Protein 4ATM (pdb70)

B-factor: mean 33.76, std 14.77, range [13.18, 118.26]

Sequence (221 aa):
RAQEKVLQKLGKADETKDEQFEEYVQNFKRQEAEGTTRRLQREELRGYLAAIKGMQEASMKLTTESLHEVYEPDWYGREDVKMVGEKCCDVLWEDFHQKLVDESLLTLDTYLGQFPDIKNRIAKRSRKLVDYDSSARHHLEALQSSKRKDESRISKAEEEFQKAQKVFEEFNVDLQEELPSSLWSRRRVVGFYVNTFKNVSSLEEAKFHKEIAVLCHKKLYEVMTKLGDQHA

InterPro domains:
  IPR001452 SH3 domain [PR00452] (625-635)
  IPR001452 SH3 domain [PR00452] (639-654)
  IPR001452 SH3 domain [PR00452] (682-694)
  IPR001452 SH3 domain [PS50002] (622-695)
  IPR001452 SH3 domain [SM00326] (625-695)
  IPR003005 Amphiphysin [PTHR46514] (1-694)
  IPR003017 Amphiphysin, isoform 1 [PR01252] (3-11)
  IPR003017 Amphiphysin, isoform 1 [PR01252] (93-104)
  IPR003017 Amphiphysin, isoform 1 [PR01252] (220-234)
  IPR003017 Amphiphysin, isoform 1 [PR01252] (235-246)
  IPR003017 Amphiphysin, isoform 1 [PR01252] (247-258)
  IPR003017 Amphiphysin, isoform 1 [PR01252] (386-396)
  IPR003017 Amphiphysin, isoform 1 [PR01252] (674-685)
  IPR004148 BAR domain [PF03114] (14-232)
  IPR004148 BAR domain [PS51021] (24-240)
  IPR004148 BAR domain [SM00721] (12-233)
  IPR027267 AH/BAR domain superfamily [G3DSA:1.20.1270.60] (5-241)
  IPR027267 AH/BAR domain superfamily [SSF103657] (26-231)
  IPR035470 Amphiphysin I, SH3 domain [cd12140] (623-694)
  IPR036028 SH3-like domain superfamily [SSF50044] (617-694)

Structure (mmCIF, N/CA/C/O backbone):
data_4ATM
#
_entry.id   4ATM
#
_cell.length_a   82.390
_cell.length_b   82.390
_cell.length_c   86.590
_cell.angle_alpha   90.00
_cell.angle_beta   90.00
_cell.angle_gamma   120.00
#
_symmetry.space_group_name_H-M   'P 32 2 1'
#
loop_
_entity.id
_entity.type
_entity.pdbx_description
1 polymer AMPHIPHYSIN
2 non-polymer 1,2-ETHANEDIOL
3 non-polymer GLYCEROL
4 water water
#
loop_
_atom_site.group_PDB
_atom_site.id
_atom_site.type_symbol
_atom_site.label_atom_id
_atom_site.label_alt_id
_atom_site.label_comp_id
_atom_site.label_asym_id
_atom_site.label_entity_id
_atom_site.label_seq_id
_atom_site.pdbx_PDB_ins_code
_atom_site.Cartn_x
_atom_site.Cartn_y
_atom_site.Cartn_z
_atom_site.occupancy
_atom_site.B_iso_or_equiv
_atom_site.auth_seq_id
_atom_site.auth_comp_id
_atom_site.auth_asym_id
_atom_site.auth_atom_id
_atom_site.pdbx_PDB_model_num
ATOM 1 N N . ARG A 1 20 ? 34.862 2.514 46.501 1.00 91.89 19 ARG A N 1
ATOM 2 C CA . ARG A 1 20 ? 35.869 3.084 45.610 1.00 90.33 19 ARG A CA 1
ATOM 3 C C . ARG A 1 20 ? 36.921 3.874 46.380 1.00 102.98 19 ARG A C 1
ATOM 4 O O . ARG A 1 20 ? 37.932 3.320 46.817 1.00 113.07 19 ARG A O 1
ATOM 9 N N . ALA A 1 21 ? 36.663 5.171 46.541 1.00 102.30 20 ALA A N 1
ATOM 10 C CA . ALA A 1 21 ? 37.602 6.114 47.150 1.00 106.43 20 ALA A CA 1
ATOM 11 C C . ALA A 1 21 ? 38.981 6.127 46.476 1.00 100.62 20 ALA A C 1
ATOM 12 O O .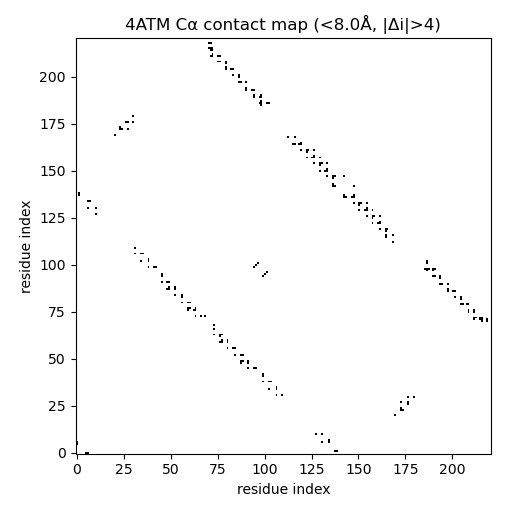 ALA A 1 21 ? 39.091 5.966 45.257 1.00 87.49 20 ALA A O 1
ATOM 14 N N . GLN A 1 22 ? 40.022 6.306 47.288 1.00 109.11 21 GLN A N 1
ATOM 15 C CA . GLN A 1 22 ? 41.384 6.539 46.803 1.00 107.46 21 GLN A CA 1
ATOM 16 C C . GLN A 1 22 ? 42.024 5.373 46.038 1.00 111.28 21 GLN A C 1
ATOM 17 O O . GLN A 1 22 ? 43.182 5.461 45.627 1.00 112.42 21 GLN A O 1
ATOM 19 N N . GLU A 1 23 ? 41.283 4.284 45.854 1.00 110.98 22 GLU A N 1
ATOM 20 C CA . GLU A 1 23 ? 41.762 3.181 45.029 1.00 105.45 22 GLU A CA 1
ATOM 21 C C . GLU A 1 23 ? 41.293 3.373 43.589 1.00 97.11 22 GLU A C 1
ATOM 22 O O . GLU A 1 23 ? 41.619 2.575 42.708 1.00 97.72 22 GLU A O 1
ATOM 24 N N . LYS A 1 24 ? 40.522 4.438 43.368 1.00 84.28 23 LYS A N 1
ATOM 25 C CA . LYS A 1 24 ? 40.004 4.780 42.045 1.00 66.03 23 LYS A CA 1
ATOM 26 C C . LYS A 1 24 ? 39.240 3.616 41.405 1.00 61.78 23 LYS A C 1
ATOM 27 O O . LYS A 1 24 ? 39.291 3.419 40.193 1.00 53.99 23 LYS A O 1
ATOM 29 N N . VAL A 1 25 ? 38.525 2.857 42.234 1.00 32.96 24 VAL A N 1
ATOM 30 C CA . VAL A 1 25 ? 37.803 1.660 41.798 1.00 37.40 24 VAL A CA 1
ATOM 31 C C . VAL A 1 25 ? 36.790 1.940 40.680 1.00 35.99 24 VAL A C 1
ATOM 32 O O . VAL A 1 25 ? 36.769 1.241 39.668 1.00 32.73 24 VAL A O 1
ATOM 36 N N . LEU A 1 26 ? 35.966 2.968 40.857 1.00 30.37 25 LEU A N 1
ATOM 37 C CA . LEU A 1 26 ? 34.904 3.262 39.894 1.00 30.58 25 LEU A CA 1
ATOM 38 C C . LEU A 1 26 ? 35.459 3.796 38.583 1.00 35.33 25 LEU A C 1
ATOM 39 O O . LEU A 1 26 ? 34.902 3.532 37.504 1.00 32.42 25 LEU A O 1
ATOM 44 N N . GLN A 1 27 ? 36.559 4.540 38.665 1.00 31.56 26 GLN A N 1
ATOM 45 C CA . GLN A 1 27 ? 37.203 5.048 37.456 1.00 34.71 26 GLN A CA 1
ATOM 46 C C . GLN A 1 27 ? 37.786 3.902 36.624 1.00 34.24 26 GLN A C 1
ATOM 47 O O . GLN A 1 27 ? 37.656 3.892 35.396 1.00 32.83 26 GLN A O 1
ATOM 53 N N . LYS A 1 28 ? 38.409 2.931 37.291 1.00 33.18 27 LYS A N 1
ATOM 54 C CA . LYS A 1 28 ? 38.957 1.760 36.595 1.00 32.55 27 LYS A CA 1
ATOM 55 C C . LYS A 1 28 ? 37.833 0.887 36.049 1.00 30.47 27 LYS A C 1
ATOM 56 O O . LYS A 1 28 ? 37.989 0.231 35.014 1.00 29.52 27 LYS A O 1
ATOM 60 N N . LEU A 1 29 ? 36.707 0.863 36.762 1.00 29.41 28 LEU A N 1
ATOM 61 C CA . LEU A 1 29 ? 35.533 0.115 36.322 1.00 33.84 28 LEU A CA 1
ATOM 62 C C . LEU A 1 29 ? 35.039 0.691 34.997 1.00 25.94 28 LEU A C 1
ATOM 63 O O . LEU A 1 29 ? 34.781 -0.048 34.038 1.00 27.00 28 LEU A O 1
ATOM 68 N N . GLY A 1 30 ? 34.948 2.017 34.933 1.00 28.56 29 GLY A N 1
ATOM 69 C CA . GLY A 1 30 ? 34.513 2.690 33.721 1.00 29.96 29 GLY A CA 1
ATOM 70 C C . GLY A 1 30 ? 35.406 2.407 32.528 1.00 30.68 29 GLY A C 1
ATOM 71 O O . GLY A 1 30 ? 34.907 2.229 31.410 1.00 24.61 29 GLY A O 1
ATOM 72 N N . LYS A 1 31 ? 36.718 2.366 32.757 1.00 27.76 30 LYS A N 1
ATOM 73 C CA . LYS A 1 31 ? 37.662 2.063 31.680 1.00 30.27 30 LYS A CA 1
ATOM 74 C C . LYS A 1 31 ? 37.435 0.654 31.152 1.00 25.93 30 LYS A C 1
ATOM 75 O O . LYS A 1 31 ? 37.383 0.431 29.937 1.00 22.82 30 LYS A O 1
ATOM 81 N N . ALA A 1 32 ? 37.309 -0.306 32.067 1.00 20.21 31 ALA A N 1
ATOM 82 C CA . ALA A 1 32 ? 37.071 -1.691 31.685 1.00 23.65 31 ALA A CA 1
ATOM 83 C C . ALA A 1 32 ? 35.731 -1.826 30.976 1.00 19.38 31 ALA A C 1
ATOM 84 O O . ALA A 1 32 ? 35.627 -2.533 29.975 1.00 22.89 31 ALA A O 1
ATOM 86 N N . ASP A 1 33 ? 34.706 -1.158 31.493 1.00 18.01 32 ASP A N 1
ATOM 87 C CA . ASP A 1 33 ? 33.381 -1.227 30.879 1.00 20.97 32 ASP A CA 1
ATOM 88 C C . ASP A 1 33 ? 33.424 -0.716 29.440 1.00 26.11 32 ASP A C 1
ATOM 89 O O . ASP A 1 33 ? 32.778 -1.264 28.543 1.00 22.27 32 ASP A O 1
ATOM 94 N N . GLU A 1 34 ? 34.213 0.325 29.220 1.00 22.52 33 GLU A N 1
ATOM 95 C CA . GLU A 1 34 ? 34.319 0.938 27.896 1.00 22.16 33 GLU A CA 1
ATOM 96 C C . GLU A 1 34 ? 35.039 0.002 26.913 1.00 19.91 33 GLU A C 1
ATOM 97 O O . GLU A 1 34 ? 34.611 -0.179 25.768 1.00 21.58 33 GLU A O 1
ATOM 103 N N . THR A 1 35 ? 36.122 -0.626 27.366 1.00 17.68 34 THR A N 1
ATOM 104 C CA . THR A 1 35 ? 36.834 -1.593 26.528 1.00 17.49 34 THR A CA 1
ATOM 105 C C . THR A 1 35 ? 35.918 -2.767 26.190 1.00 21.95 34 THR A C 1
ATOM 106 O O . THR A 1 35 ? 35.886 -3.240 25.052 1.00 17.25 34 THR A O 1
ATOM 110 N N . LYS A 1 36 ? 35.170 -3.255 27.178 1.00 17.80 35 LYS A N 1
ATOM 111 C CA . LYS A 1 36 ? 34.225 -4.349 26.907 1.00 19.42 35 LYS A CA 1
ATOM 112 C C . LYS A 1 36 ? 33.116 -3.923 25.952 1.00 20.87 35 LYS A C 1
ATOM 113 O O . LYS A 1 36 ? 32.681 -4.704 25.106 1.00 19.25 35 LYS A O 1
ATOM 119 N N . ASP A 1 37 ? 32.650 -2.689 26.096 1.00 17.95 36 ASP A N 1
ATOM 120 C CA . ASP A 1 37 ? 31.618 -2.170 25.206 1.00 18.02 36 ASP A CA 1
ATOM 121 C C . ASP A 1 37 ? 32.126 -2.009 23.762 1.00 19.54 36 ASP A C 1
ATOM 122 O O . ASP A 1 37 ? 31.360 -2.232 22.810 1.00 18.67 36 ASP A O 1
ATOM 127 N N . GLU A 1 38 ? 33.394 -1.624 23.588 1.00 21.78 37 GLU A N 1
ATOM 128 C CA . GLU A 1 38 ? 33.977 -1.526 22.231 1.00 22.60 37 GLU A CA 1
ATOM 129 C C . GLU A 1 38 ? 33.981 -2.900 21.571 1.00 24.04 37 GLU A C 1
ATOM 130 O O . GLU A 1 38 ? 33.681 -3.037 20.385 1.00 19.53 37 GLU A O 1
ATOM 136 N N . GLN A 1 39 ? 34.351 -3.924 22.337 1.00 16.77 38 GLN A N 1
ATOM 137 C CA . GLN A 1 39 ? 34.314 -5.283 21.814 1.00 15.72 38 GLN A CA 1
ATOM 138 C C . GLN A 1 39 ? 32.885 -5.659 21.461 1.00 15.21 38 GLN A C 1
ATOM 139 O O . GLN A 1 39 ? 32.635 -6.293 20.438 1.00 17.71 38 GLN A O 1
ATOM 145 N N . PHE A 1 40 ? 31.942 -5.280 22.320 1.00 15.64 39 PHE A N 1
ATOM 146 C CA . PHE A 1 40 ? 30.549 -5.610 22.066 1.00 17.89 39 PHE A CA 1
ATOM 147 C C . PHE A 1 40 ? 30.039 -4.948 20.782 1.00 19.09 39 PHE A C 1
ATOM 148 O O . PHE A 1 40 ? 29.281 -5.553 20.021 1.00 20.28 39 PHE A O 1
ATOM 156 N N . GLU A 1 41 ? 30.430 -3.701 20.540 1.00 17.21 40 GLU A N 1
ATOM 157 C CA . GLU A 1 41 ? 30.001 -3.025 19.307 1.00 17.60 40 GLU A CA 1
ATOM 158 C C . GLU A 1 41 ? 30.565 -3.724 18.059 1.00 24.01 40 GLU A C 1
ATOM 159 O O . GLU A 1 41 ? 29.933 -3.718 16.991 1.00 22.54 40 GLU A O 1
ATOM 165 N N . GLU A 1 42 ? 31.739 -4.335 18.192 1.00 19.98 41 GLU A N 1
ATOM 166 C CA . GLU A 1 42 ? 32.279 -5.173 17.112 1.00 24.29 41 GLU A CA 1
ATOM 167 C C . GLU A 1 42 ? 31.397 -6.402 16.876 1.00 24.10 41 GLU A C 1
ATOM 168 O O . GLU A 1 42 ? 31.181 -6.799 15.723 1.00 20.99 41 GLU A O 1
ATOM 174 N N . TYR A 1 43 ? 30.885 -7.010 17.951 1.00 16.93 42 TYR A N 1
ATOM 175 C CA . TYR A 1 43 ? 29.956 -8.139 17.809 1.00 21.40 42 TYR A CA 1
ATOM 176 C C . TYR A 1 43 ? 28.688 -7.714 17.076 1.00 21.67 42 TYR A C 1
ATOM 177 O O . TYR A 1 43 ? 28.169 -8.448 16.219 1.00 21.12 42 TYR A O 1
ATOM 186 N N . VAL A 1 44 ? 28.168 -6.547 17.442 1.00 19.74 43 VAL A N 1
ATOM 187 C CA . VAL A 1 44 ? 26.927 -6.044 16.847 1.00 19.16 43 VAL A CA 1
ATOM 188 C C . VAL A 1 44 ? 27.095 -5.793 15.348 1.00 23.12 43 VAL A C 1
ATOM 189 O O . VAL A 1 44 ? 26.178 -6.064 14.559 1.00 20.91 43 VAL A O 1
ATOM 193 N N . GLN A 1 45 ? 28.265 -5.304 14.941 1.00 19.82 44 GLN A N 1
ATOM 194 C CA . GLN A 1 45 ? 28.522 -5.117 13.511 1.00 22.24 44 GLN A CA 1
ATOM 195 C C . GLN A 1 45 ? 28.452 -6.448 12.774 1.00 22.79 44 GLN A C 1
ATOM 196 O O . GLN A 1 45 ? 27.850 -6.533 11.705 1.00 22.94 44 GLN A O 1
ATOM 199 N N . ASN A 1 46 ? 29.063 -7.490 13.341 1.00 19.98 45 ASN A N 1
ATOM 200 C CA . ASN A 1 46 ? 28.995 -8.819 12.736 1.00 20.05 45 ASN A CA 1
ATOM 201 C C . ASN A 1 46 ? 27.570 -9.356 12.713 1.00 24.67 45 ASN A C 1
ATOM 202 O O . ASN A 1 46 ? 27.157 -9.982 11.747 1.00 23.53 45 ASN A O 1
ATOM 207 N N . PHE A 1 47 ? 26.831 -9.117 13.790 1.00 19.71 46 PHE A N 1
ATOM 208 C CA . PHE A 1 47 ? 25.441 -9.538 13.884 1.00 22.61 46 PHE A CA 1
ATOM 209 C C . PHE A 1 47 ? 24.604 -8.909 12.758 1.00 21.16 46 PHE A C 1
ATOM 210 O O . PHE A 1 47 ? 23.799 -9.585 12.095 1.00 19.51 46 PHE A O 1
ATOM 218 N N . LYS A 1 48 ? 24.797 -7.618 12.525 1.00 19.45 47 LYS A N 1
ATOM 219 C CA . LYS A 1 48 ? 24.079 -6.947 11.436 1.00 22.19 47 LYS A CA 1
ATOM 220 C C . LYS A 1 48 ? 24.459 -7.525 10.082 1.00 26.61 47 LYS A C 1
ATOM 221 O O . LYS A 1 48 ? 23.596 -7.736 9.214 1.00 22.08 47 LYS A O 1
ATOM 225 N N . ARG A 1 49 ? 25.749 -7.771 9.886 1.00 20.98 48 ARG A N 1
ATOM 226 C CA . ARG A 1 49 ? 26.197 -8.392 8.626 1.00 23.61 48 ARG A CA 1
ATOM 227 C C . ARG A 1 49 ? 25.561 -9.766 8.451 1.00 22.30 48 ARG A C 1
ATOM 228 O O . ARG A 1 49 ? 25.072 -10.108 7.376 1.00 23.19 48 ARG A O 1
ATOM 232 N N . GLN A 1 50 ? 25.551 -10.549 9.523 1.00 19.54 49 GLN A N 1
ATOM 233 C CA . GLN A 1 50 ? 24.978 -11.892 9.490 1.00 21.06 49 GLN A CA 1
ATOM 234 C C . GLN A 1 50 ? 23.479 -11.862 9.148 1.00 27.00 49 GLN A C 1
ATOM 235 O O . GLN A 1 50 ? 23.002 -12.668 8.345 1.00 23.36 49 GLN A O 1
ATOM 241 N N . GLU A 1 51 ? 22.734 -10.925 9.730 1.00 20.20 50 GLU A N 1
ATOM 242 C CA . GLU A 1 51 ? 21.320 -10.786 9.378 1.00 25.51 50 GLU A CA 1
ATOM 243 C C . GLU A 1 51 ? 21.134 -10.409 7.904 1.00 26.36 50 GLU A C 1
ATOM 244 O O . GLU A 1 51 ? 20.271 -10.966 7.228 1.00 25.57 50 GLU A O 1
ATOM 250 N N . ALA A 1 52 ? 21.942 -9.474 7.405 1.00 23.44 51 ALA A N 1
ATOM 251 C CA . ALA A 1 52 ? 21.796 -9.024 6.024 1.00 24.95 51 ALA A CA 1
ATOM 252 C C . ALA A 1 52 ? 22.138 -10.153 5.054 1.00 25.71 51 ALA A C 1
ATOM 253 O O . ALA A 1 52 ? 21.502 -10.284 4.002 1.00 27.12 51 ALA A O 1
ATOM 255 N N . GLU A 1 53 ? 23.142 -10.958 5.404 1.00 23.76 52 GLU A N 1
ATOM 256 C CA . GLU A 1 53 ? 23.547 -12.093 4.571 1.00 29.61 52 GLU A CA 1
ATOM 257 C C . GLU A 1 53 ? 22.429 -13.118 4.510 1.00 29.31 52 GLU A C 1
ATOM 258 O O . GLU A 1 53 ? 22.164 -13.698 3.454 1.00 27.91 52 GLU A O 1
ATOM 264 N N . GLY A 1 54 ? 21.786 -13.351 5.649 1.00 23.23 53 GLY A N 1
ATOM 265 C CA . GLY A 1 54 ? 20.722 -14.332 5.730 1.00 25.77 53 GLY A CA 1
ATOM 266 C C . GLY A 1 54 ? 19.503 -13.911 4.946 1.00 24.67 53 GLY A C 1
ATOM 267 O O . GLY A 1 54 ? 18.868 -14.736 4.280 1.00 23.70 53 GLY A O 1
ATOM 268 N N . THR A 1 55 ? 19.158 -12.631 5.034 1.00 20.55 54 THR A N 1
ATOM 269 C CA A THR A 1 55 ? 17.990 -12.096 4.346 0.57 24.81 54 THR A CA 1
ATOM 270 C CA B THR A 1 55 ? 17.981 -12.133 4.332 0.43 24.21 54 THR A CA 1
ATOM 271 C C . THR A 1 55 ? 18.212 -12.113 2.831 1.00 25.56 54 THR A C 1
ATOM 272 O O . THR A 1 55 ? 17.292 -12.385 2.049 1.00 24.73 54 THR A O 1
ATOM 279 N N A ARG A 1 56 ? 19.442 -11.815 2.433 0.42 23.64 55 ARG A N 1
ATOM 280 N N B ARG A 1 56 ? 19.436 -11.816 2.412 0.58 23.74 55 ARG A N 1
ATOM 281 C CA A ARG A 1 56 ? 19.839 -11.867 1.035 0.42 23.38 55 ARG A CA 1
ATOM 282 C CA B ARG A 1 56 ? 19.769 -11.893 0.991 0.58 24.44 55 ARG A CA 1
ATOM 283 C C A ARG A 1 56 ? 19.687 -13.295 0.516 0.42 26.15 55 ARG A C 1
ATOM 284 C C B ARG A 1 56 ? 19.660 -13.330 0.497 0.58 27.53 55 ARG A C 1
ATOM 285 O O A ARG A 1 56 ? 19.110 -13.518 -0.546 0.42 25.66 55 ARG A O 1
ATOM 286 O O B ARG A 1 56 ? 19.113 -13.598 -0.577 0.58 23.28 55 ARG A O 1
ATOM 301 N N . LEU A 1 57 ? 20.182 -14.261 1.283 1.00 21.73 56 LEU A N 1
ATOM 302 C CA . LEU A 1 57 ? 20.071 -15.670 0.920 1.00 23.50 56 LEU A CA 1
ATOM 303 C C . LEU A 1 57 ? 18.603 -16.096 0.840 1.00 27.28 56 LEU A C 1
ATOM 304 O O . LEU A 1 57 ? 18.207 -16.801 -0.090 1.00 21.74 56 LEU A O 1
ATOM 309 N N . GLN A 1 58 ? 17.787 -15.648 1.790 1.00 24.59 57 GLN A N 1
ATOM 310 C CA . GLN A 1 58 ? 16.350 -15.901 1.729 1.00 29.47 57 GLN A CA 1
ATOM 311 C C . GLN A 1 58 ? 15.718 -15.382 0.440 1.00 26.62 57 GLN A C 1
ATOM 312 O O . GLN A 1 58 ? 14.932 -16.088 -0.198 1.00 26.24 57 GLN A O 1
ATOM 318 N N . ARG A 1 59 ? 16.044 -14.150 0.062 1.00 20.56 58 ARG A N 1
ATOM 319 C CA . ARG A 1 59 ? 15.508 -13.587 -1.172 1.00 22.06 58 ARG A CA 1
ATOM 320 C C . ARG A 1 59 ? 15.895 -14.440 -2.375 1.00 25.69 58 ARG A C 1
ATOM 321 O O . ARG A 1 59 ? 15.067 -14.731 -3.237 1.00 22.00 58 ARG A O 1
ATOM 329 N N . GLU A 1 60 ? 17.151 -14.849 -2.447 1.00 21.31 59 GLU A N 1
ATOM 330 C CA A GLU A 1 60 ? 17.651 -15.598 -3.601 0.67 23.83 59 GLU A CA 1
ATOM 331 C CA B GLU A 1 60 ? 17.568 -15.561 -3.635 0.33 24.61 59 GLU A CA 1
ATOM 332 C C . GLU A 1 60 ? 17.115 -17.025 -3.635 1.00 21.96 59 GLU A C 1
ATOM 333 O O . GLU A 1 60 ? 16.849 -17.578 -4.693 1.00 22.03 59 GLU A O 1
ATOM 344 N N . LEU A 1 61 ? 16.960 -17.628 -2.461 1.00 19.34 60 LEU A N 1
ATOM 345 C CA . LEU A 1 61 ? 16.402 -18.976 -2.396 1.00 21.70 60 LEU A CA 1
ATOM 346 C C . LEU A 1 61 ? 14.927 -18.954 -2.812 1.00 26.08 60 LEU A C 1
ATOM 347 O O . LEU A 1 61 ? 14.454 -19.843 -3.542 1.00 21.59 60 LEU A O 1
ATOM 352 N N . ARG A 1 62 ? 14.203 -17.930 -2.363 1.00 20.62 61 ARG A N 1
ATOM 353 C CA . ARG A 1 62 ? 12.822 -17.739 -2.795 1.00 22.06 61 ARG A CA 1
ATOM 354 C C . ARG A 1 62 ? 12.760 -17.513 -4.303 1.00 26.14 61 ARG A C 1
ATOM 355 O O . ARG A 1 62 ? 11.858 -18.027 -4.982 1.00 21.78 61 ARG A O 1
ATOM 363 N N . GLY A 1 63 ? 13.716 -16.747 -4.829 1.00 21.53 62 GLY A N 1
ATOM 364 C CA . GLY A 1 63 ? 13.757 -16.499 -6.259 1.00 18.47 62 GLY A CA 1
ATOM 365 C C . GLY A 1 63 ? 13.982 -17.794 -7.019 1.00 21.53 62 GLY A C 1
ATOM 366 O O . GLY A 1 63 ? 13.411 -18.016 -8.096 1.00 20.12 62 GLY A O 1
ATOM 367 N N . TYR A 1 64 ? 14.816 -18.652 -6.455 1.00 17.22 63 TYR A N 1
ATOM 368 C CA . TYR A 1 64 ? 15.157 -19.921 -7.090 1.00 19.14 63 TYR A CA 1
ATOM 369 C C . TYR A 1 64 ? 13.948 -20.852 -7.105 1.00 20.35 63 TYR A C 1
ATOM 370 O O . TYR A 1 64 ? 13.649 -21.493 -8.127 1.00 18.23 63 TYR A O 1
ATOM 379 N N . LEU A 1 65 ? 13.261 -20.936 -5.968 1.00 18.62 64 LEU A N 1
ATOM 380 C CA . LEU A 1 65 ? 12.016 -21.703 -5.861 1.00 21.53 64 LEU A CA 1
ATOM 381 C C . LEU A 1 65 ? 10.963 -21.242 -6.856 1.00 21.67 64 LEU A C 1
ATOM 382 O O . LEU A 1 65 ? 10.261 -22.061 -7.446 1.00 21.82 64 LEU A O 1
ATOM 387 N N . ALA A 1 66 ? 10.829 -19.931 -7.040 1.00 21.09 65 ALA A N 1
ATOM 388 C CA . ALA A 1 66 ? 9.825 -19.434 -7.968 1.00 22.05 65 ALA A CA 1
ATOM 389 C C . ALA A 1 66 ? 10.229 -19.800 -9.390 1.00 28.02 65 ALA A C 1
ATOM 390 O O . ALA A 1 66 ? 9.377 -20.082 -10.240 1.00 22.70 65 ALA A O 1
ATOM 392 N N . ALA A 1 67 ? 11.529 -19.803 -9.662 1.00 18.19 66 ALA A N 1
ATOM 393 C CA . ALA A 1 67 ? 11.986 -20.188 -11.001 1.00 17.08 66 ALA A CA 1
ATOM 394 C C . ALA A 1 67 ? 11.768 -21.687 -11.241 1.00 16.80 66 ALA A C 1
ATOM 395 O O . ALA A 1 67 ? 11.471 -22.108 -12.357 1.00 21.48 66 ALA A O 1
ATOM 397 N N . ILE A 1 68 ? 11.927 -22.489 -10.192 1.00 19.27 67 ILE A N 1
ATOM 398 C CA . ILE A 1 68 ? 11.659 -23.922 -10.285 1.00 18.47 67 ILE A CA 1
ATOM 399 C C . ILE A 1 68 ? 10.197 -24.160 -10.619 1.00 21.21 67 ILE A C 1
ATOM 400 O O . ILE A 1 68 ? 9.871 -24.933 -11.524 1.00 20.69 67 ILE A O 1
ATOM 405 N N . LYS A 1 69 ? 9.312 -23.488 -9.897 1.00 19.41 68 LYS A N 1
ATOM 406 C CA . LYS A 1 69 ? 7.886 -23.619 -10.150 1.00 22.78 68 LYS A CA 1
ATOM 407 C C . LYS A 1 69 ? 7.540 -23.169 -11.573 1.00 24.21 68 LYS A C 1
ATOM 408 O O . LYS A 1 69 ? 6.730 -23.807 -12.260 1.00 22.22 68 LYS A O 1
ATOM 414 N N . GLY A 1 70 ? 8.167 -22.086 -12.033 1.00 21.90 69 GLY A N 1
ATOM 415 C CA . GLY A 1 70 ? 7.922 -21.603 -13.387 1.00 24.31 69 GLY A CA 1
ATOM 416 C C . GLY A 1 70 ? 8.322 -22.638 -14.418 1.00 23.99 69 GLY A C 1
ATOM 417 O O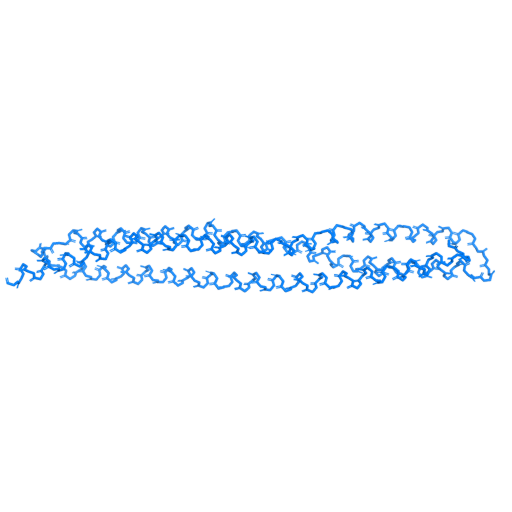 . GLY A 1 70 ? 7.655 -22.826 -15.445 1.00 19.30 69 GLY A O 1
ATOM 418 N N . MET A 1 71 ? 9.435 -23.312 -14.145 1.00 17.36 70 MET A N 1
ATOM 419 C CA . MET A 1 71 ? 9.929 -24.367 -15.018 1.00 24.32 70 MET A CA 1
ATOM 420 C C . MET A 1 71 ? 8.937 -25.521 -15.031 1.00 20.74 70 MET A C 1
ATOM 421 O O . MET A 1 71 ? 8.520 -25.983 -16.093 1.00 21.91 70 MET A O 1
ATOM 426 N N . GLN A 1 72 ? 8.558 -25.979 -13.842 1.00 19.36 71 GLN A N 1
ATOM 427 C CA . GLN A 1 72 ? 7.550 -27.027 -13.721 1.00 18.38 71 GLN A CA 1
ATOM 428 C C . GLN A 1 72 ? 6.327 -26.756 -14.598 1.00 21.10 71 GLN A C 1
ATOM 429 O O . GLN A 1 72 ? 5.898 -27.626 -15.372 1.00 21.03 71 GLN A O 1
ATOM 435 N N . GLU A 1 73 ? 5.750 -25.564 -14.460 1.00 19.53 72 GLU A N 1
ATOM 436 C CA . GLU A 1 73 ? 4.517 -25.234 -15.176 1.00 21.64 72 GLU A CA 1
ATOM 437 C C . GLU A 1 73 ? 4.739 -25.147 -16.672 1.00 25.20 72 GLU A C 1
ATOM 438 O O . GLU A 1 73 ? 3.893 -25.595 -17.454 1.00 23.21 72 GLU A O 1
ATOM 444 N N . ALA A 1 74 ? 5.865 -24.567 -17.078 1.00 21.92 73 ALA A N 1
ATOM 445 C CA . ALA A 1 74 ? 6.126 -24.389 -18.501 1.00 24.87 73 ALA A CA 1
ATOM 446 C C . ALA A 1 74 ? 6.402 -25.748 -19.147 1.00 22.36 73 ALA A C 1
ATOM 447 O O . ALA A 1 74 ? 6.025 -25.994 -20.291 1.00 21.37 73 ALA A O 1
ATOM 449 N N . SER A 1 75 ? 7.068 -26.631 -18.410 1.00 18.44 74 SER A N 1
ATOM 450 C CA . SER A 1 75 ? 7.338 -27.977 -18.913 1.00 18.99 74 SER A CA 1
ATOM 451 C C . SER A 1 75 ? 6.039 -28.758 -19.095 1.00 23.62 74 SER A C 1
ATOM 452 O O . SER A 1 75 ? 5.855 -29.458 -20.096 1.00 22.27 74 SER A O 1
ATOM 455 N N . MET A 1 76 ? 5.140 -28.643 -18.124 1.00 21.21 75 MET A N 1
ATOM 456 C CA . MET A 1 76 ? 3.861 -29.337 -18.197 1.00 20.62 75 MET A CA 1
ATOM 457 C C . MET A 1 76 ? 3.034 -28.926 -19.426 1.00 26.85 75 MET A C 1
ATOM 458 O O . MET A 1 76 ? 2.485 -29.786 -20.127 1.00 24.45 75 MET A O 1
ATOM 463 N N . LYS A 1 77 ? 2.937 -27.623 -19.681 1.00 25.46 76 LYS A N 1
ATOM 464 C CA . LYS A 1 77 ? 2.181 -27.127 -20.835 1.00 26.26 76 LYS A CA 1
ATOM 465 C C . LYS A 1 77 ? 2.734 -27.682 -22.130 1.00 23.06 76 LYS A C 1
ATOM 466 O O . LYS A 1 77 ? 1.990 -27.989 -23.078 1.00 25.38 76 LYS A O 1
ATOM 471 N N . LEU A 1 78 ? 4.053 -27.798 -22.183 1.00 24.66 77 LEU A N 1
ATOM 472 C CA . LEU A 1 78 ? 4.715 -28.280 -23.382 1.00 29.28 77 LEU A CA 1
ATOM 473 C C . LEU A 1 78 ? 4.347 -29.729 -23.664 1.00 30.10 77 LEU A C 1
ATOM 474 O O . LEU A 1 78 ? 4.025 -30.088 -24.792 1.00 27.96 77 LEU A O 1
ATOM 479 N N . THR A 1 79 ? 4.348 -30.564 -22.633 1.00 27.79 78 THR A N 1
ATOM 480 C CA A THR A 1 79 ? 4.002 -31.967 -22.809 0.54 26.40 78 THR A CA 1
ATOM 481 C CA B THR A 1 79 ? 3.993 -31.965 -22.842 0.46 26.12 78 THR A CA 1
ATOM 482 C C . THR A 1 79 ? 2.500 -32.138 -23.058 1.00 29.36 78 THR A C 1
ATOM 483 O O . THR A 1 79 ? 2.079 -33.031 -23.801 1.00 30.87 78 THR A O 1
ATOM 490 N N . GLU A 1 80 ? 1.695 -31.281 -22.430 1.00 25.31 79 GLU A N 1
ATOM 491 C CA . GLU A 1 80 ? 0.251 -31.292 -22.668 1.00 31.06 79 GLU A CA 1
ATOM 492 C C . GLU A 1 80 ? -0.028 -31.028 -24.138 1.00 35.59 79 GLU A C 1
ATOM 493 O O . GLU A 1 80 ? -0.857 -31.704 -24.737 1.00 31.27 79 GLU A O 1
ATOM 499 N N . SER A 1 81 ? 0.665 -30.047 -24.714 1.00 31.89 80 SER A N 1
ATOM 500 C CA . SER A 1 81 ? 0.443 -29.674 -26.114 1.00 33.02 80 SER A CA 1
ATOM 501 C C . SER A 1 81 ? 0.838 -30.802 -27.071 1.00 32.99 80 SER A C 1
ATOM 502 O O . SER A 1 81 ? 0.197 -30.990 -28.107 1.00 26.32 80 SER A O 1
ATOM 505 N N . LEU A 1 82 ? 1.884 -31.551 -26.726 1.00 25.55 81 LEU A N 1
ATOM 506 C CA . LEU A 1 82 ? 2.255 -32.737 -27.502 1.00 23.44 81 LEU A CA 1
ATOM 507 C C . LEU A 1 82 ? 1.162 -33.798 -27.430 1.00 24.79 81 LEU A C 1
ATOM 508 O O . LEU A 1 82 ? 0.753 -34.359 -28.445 1.00 25.42 81 LEU A O 1
ATOM 513 N N . HIS A 1 83 ? 0.682 -34.076 -26.225 1.00 29.61 82 HIS A N 1
ATOM 514 C CA . HIS A 1 83 ? -0.360 -35.081 -26.066 1.00 29.45 82 HIS A CA 1
ATOM 515 C C . HIS A 1 83 ? -1.631 -34.691 -26.826 1.00 35.48 82 HIS A C 1
ATOM 516 O O . HIS A 1 83 ? -2.367 -35.559 -27.308 1.00 33.70 82 HIS A O 1
ATOM 523 N N . GLU A 1 84 ? -1.879 -33.391 -26.952 1.00 29.74 83 GLU A N 1
ATOM 524 C CA . GLU A 1 84 ? -3.083 -32.923 -27.638 1.00 36.63 83 GLU A CA 1
ATOM 525 C C . GLU A 1 84 ? -3.033 -33.046 -29.163 1.00 39.29 83 GLU A C 1
ATOM 526 O O . GLU A 1 84 ? -4.075 -33.201 -29.801 1.00 36.25 83 GLU A O 1
ATOM 532 N N . VAL A 1 85 ? -1.845 -32.954 -29.758 1.00 31.29 84 VAL A N 1
ATOM 533 C CA . VAL A 1 85 ? -1.748 -33.105 -31.215 1.00 29.20 84 VAL A CA 1
ATOM 534 C C . VAL A 1 85 ? -1.754 -34.572 -31.646 1.00 37.82 84 VAL A C 1
ATOM 535 O O . VAL A 1 85 ? -1.922 -34.865 -32.826 1.00 33.17 84 VAL A O 1
ATOM 539 N N . TYR A 1 86 ? -1.596 -35.493 -30.709 1.00 32.80 85 TYR A N 1
ATOM 540 C CA . TYR A 1 86 ? -1.472 -36.895 -31.034 1.00 34.13 85 TYR A CA 1
ATOM 541 C C . TYR A 1 86 ? -2.689 -37.468 -31.721 1.00 39.33 85 TYR A C 1
ATOM 542 O O . TYR A 1 86 ? -3.762 -37.159 -31.367 1.00 48.39 85 TYR A O 1
ATOM 551 N N . GLU A 1 87 ? -2.473 -38.350 -32.671 1.00 34.03 86 GLU A N 1
ATOM 552 C CA . GLU A 1 87 ? -3.551 -39.070 -33.330 1.00 34.61 86 GLU A CA 1
ATOM 553 C C . GLU A 1 87 ? -3.673 -40.423 -32.642 1.00 45.44 86 GLU A C 1
ATOM 554 O O . GLU A 1 87 ? -2.699 -40.909 -32.064 1.00 39.76 86 GLU A O 1
ATOM 560 N N . PRO A 1 88 ? -4.870 -41.029 -32.681 1.00 55.40 87 PRO A N 1
ATOM 561 C CA . PRO A 1 88 ? -5.091 -42.324 -32.024 1.00 59.01 87 PRO A CA 1
ATOM 562 C C . PRO A 1 88 ? -4.150 -43.438 -32.511 1.00 51.86 87 PRO A C 1
ATOM 563 O O . PRO A 1 88 ? -3.746 -44.283 -31.704 1.00 54.39 87 PRO A O 1
ATOM 567 N N . ASP A 1 89 ? -3.810 -43.433 -33.798 1.00 46.04 88 ASP A N 1
ATOM 568 C CA . ASP A 1 89 ? -2.972 -44.477 -34.385 1.00 48.66 88 ASP A CA 1
ATOM 569 C C . ASP A 1 89 ? -1.485 -44.314 -34.069 1.00 47.13 88 ASP A C 1
ATOM 570 O O . ASP A 1 89 ? -0.712 -45.265 -34.210 1.00 48.60 88 ASP A O 1
ATOM 575 N N . TRP A 1 90 ? -1.084 -43.118 -33.644 1.00 35.89 89 TRP A N 1
ATOM 576 C CA . TRP A 1 90 ? 0.329 -42.836 -33.395 1.00 29.75 89 TRP A CA 1
ATOM 577 C C . TRP A 1 90 ? 0.887 -43.619 -32.219 1.00 33.85 89 TRP A C 1
ATOM 578 O O . TRP A 1 90 ? 0.285 -43.652 -31.133 1.00 33.82 89 TRP A O 1
ATOM 589 N N . TYR A 1 91 ? 2.066 -44.205 -32.416 1.00 32.02 90 TYR A N 1
ATOM 590 C CA . TYR A 1 91 ? 2.736 -44.907 -31.333 1.00 27.25 90 TYR A CA 1
ATOM 591 C C . TYR A 1 91 ? 3.004 -43.984 -30.161 1.00 25.28 90 TYR A C 1
ATOM 592 O O . TYR A 1 91 ? 3.454 -42.852 -30.348 1.00 27.86 90 TYR A O 1
ATOM 601 N N . GLY A 1 92 ? 2.747 -44.476 -28.953 1.00 24.72 91 GLY A N 1
ATOM 602 C CA . GLY A 1 92 ? 3.294 -43.856 -27.755 1.00 23.19 91 GLY A CA 1
ATOM 603 C C . GLY A 1 92 ? 2.450 -42.816 -27.041 1.00 26.92 91 GLY A C 1
ATOM 604 O O . GLY A 1 92 ? 2.952 -42.134 -26.154 1.00 27.14 91 GLY A O 1
ATOM 605 N N . ARG A 1 93 ? 1.177 -42.697 -27.404 1.00 28.70 92 ARG A N 1
ATOM 606 C CA . ARG A 1 93 ? 0.313 -41.679 -26.798 1.00 29.75 92 ARG A CA 1
ATOM 607 C C . ARG A 1 93 ? 0.248 -41.801 -25.278 1.00 30.31 92 ARG A C 1
ATOM 608 O O . ARG A 1 93 ? 0.424 -40.815 -24.562 1.00 26.27 92 ARG A O 1
ATOM 616 N N . GLU A 1 94 ? -0.001 -43.011 -24.787 1.00 29.71 93 GLU A N 1
ATOM 617 C CA . GLU A 1 94 ? -0.062 -43.238 -23.345 1.00 33.73 93 GLU A CA 1
ATOM 618 C C . GLU A 1 94 ? 1.292 -43.033 -22.677 1.00 32.71 93 GLU A C 1
ATOM 619 O O . GLU A 1 94 ? 1.366 -42.600 -21.518 1.00 25.78 93 GLU A O 1
ATOM 623 N N . ASP A 1 95 ? 2.369 -43.351 -23.390 1.00 25.22 94 ASP A N 1
ATOM 624 C CA . ASP A 1 95 ? 3.701 -43.139 -22.829 1.00 27.93 94 ASP A CA 1
ATOM 625 C C . ASP A 1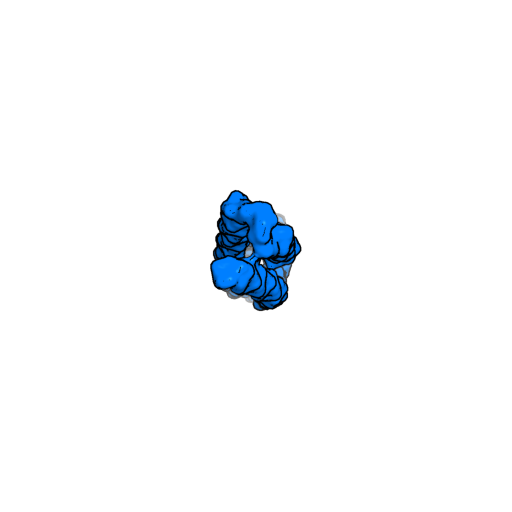 95 ? 4.000 -41.656 -22.692 1.00 26.78 94 ASP A C 1
ATOM 626 O O . ASP A 1 95 ? 4.648 -41.238 -21.734 1.00 22.40 94 ASP A O 1
ATOM 631 N N . VAL A 1 96 ? 3.533 -40.852 -23.643 1.00 23.74 95 VAL A N 1
ATOM 632 C CA . VAL A 1 96 ? 3.744 -39.411 -23.536 1.00 25.54 95 VAL A CA 1
ATOM 633 C C . VAL A 1 96 ? 2.992 -38.855 -22.332 1.00 22.03 95 VAL A C 1
ATOM 634 O O . VAL A 1 96 ? 3.531 -38.059 -21.574 1.00 21.95 95 VAL A O 1
ATOM 638 N N . LYS A 1 97 ? 1.749 -39.284 -22.161 1.00 21.14 96 LYS A N 1
ATOM 639 C CA . LYS A 1 97 ? 0.948 -38.861 -21.014 1.00 25.52 96 LYS A CA 1
ATOM 640 C C . LYS A 1 97 ? 1.667 -39.197 -19.697 1.00 23.25 96 LYS A C 1
ATOM 641 O O . LYS A 1 97 ? 1.817 -38.339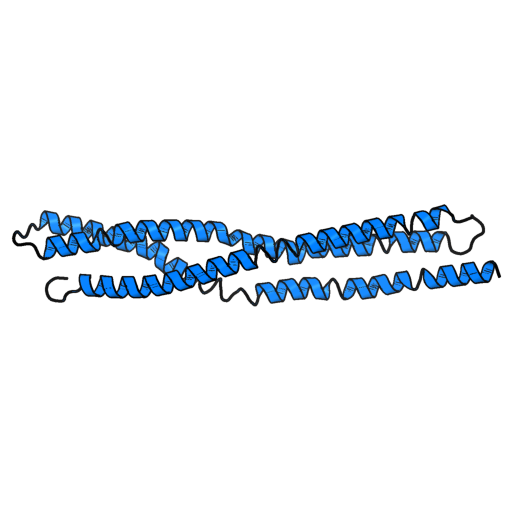 -18.815 1.00 22.38 96 LYS A O 1
ATOM 647 N N . MET A 1 98 ? 2.147 -40.436 -19.591 1.00 22.99 97 MET A N 1
ATOM 648 C CA . MET A 1 98 ? 2.856 -40.909 -18.397 1.00 23.14 97 MET A CA 1
ATOM 649 C C . MET A 1 98 ? 4.167 -40.150 -18.134 1.00 21.15 97 MET A C 1
ATOM 650 O O . MET A 1 98 ? 4.502 -39.855 -16.976 1.00 21.83 97 MET A O 1
ATOM 655 N N . VAL A 1 99 ? 4.907 -39.825 -19.198 1.00 18.89 98 VAL A N 1
ATOM 656 C CA . VAL A 1 99 ? 6.108 -39.008 -19.048 1.00 20.60 98 VAL A CA 1
ATOM 657 C C . VAL A 1 99 ? 5.746 -37.662 -18.434 1.00 20.81 98 VAL A C 1
ATOM 658 O O . VAL A 1 99 ? 6.398 -37.210 -17.483 1.00 19.39 98 VAL A O 1
ATOM 662 N N . GLY A 1 100 ? 4.695 -37.040 -18.959 1.00 20.01 99 GLY A N 1
ATOM 663 C CA . GLY A 1 100 ? 4.221 -35.771 -18.432 1.00 24.70 99 GLY A CA 1
ATOM 664 C C . GLY A 1 100 ? 3.822 -35.838 -16.964 1.00 27.47 99 GLY A C 1
ATOM 665 O O . GLY A 1 100 ? 4.142 -34.936 -16.185 1.00 21.70 99 GLY A O 1
ATOM 666 N N . GLU A 1 101 ? 3.126 -36.906 -16.586 1.00 18.56 100 GLU A N 1
ATOM 667 C CA . GLU A 1 101 ? 2.638 -37.056 -15.226 1.00 20.91 100 GLU A CA 1
ATOM 668 C C . GLU A 1 101 ? 3.806 -37.256 -14.274 1.00 20.27 100 GLU A C 1
ATOM 669 O O . GLU A 1 101 ? 3.868 -36.627 -13.224 1.00 21.69 100 GLU A O 1
ATOM 675 N N . LYS A 1 102 ? 4.734 -38.132 -14.648 1.00 22.39 101 LYS A N 1
ATOM 676 C CA . LYS A 1 102 ? 5.864 -38.453 -13.785 1.00 17.60 101 LYS A CA 1
ATOM 677 C C . LYS A 1 102 ? 6.802 -37.266 -13.637 1.00 17.35 101 LYS A C 1
ATOM 678 O O . LYS A 1 102 ? 7.376 -37.048 -12.568 1.00 18.72 101 LYS A O 1
ATOM 684 N N . CYS A 1 103 ? 6.966 -36.501 -14.712 1.00 17.65 102 CYS A N 1
ATOM 685 C CA A CYS A 1 103 ? 7.815 -35.314 -14.645 0.71 19.83 102 CYS A CA 1
ATOM 686 C CA B CYS A 1 103 ? 7.789 -35.302 -14.684 0.29 19.86 102 CYS A CA 1
ATOM 687 C C . CYS A 1 103 ? 7.211 -34.274 -13.714 1.00 18.67 102 CYS A C 1
ATOM 688 O O . CYS A 1 103 ? 7.926 -33.657 -12.924 1.00 20.79 102 CYS A O 1
ATOM 693 N N . ASP A 1 104 ? 5.903 -34.076 -13.797 1.00 17.42 103 ASP A N 1
ATOM 694 C CA . ASP A 1 104 ? 5.260 -33.104 -12.926 1.00 21.23 103 ASP A CA 1
ATOM 695 C C . ASP A 1 104 ? 5.384 -33.494 -11.459 1.00 24.40 103 ASP A C 1
ATOM 696 O O . ASP A 1 104 ? 5.580 -32.625 -10.605 1.00 18.69 103 ASP A O 1
ATOM 701 N N . VAL A 1 105 ? 5.273 -34.790 -11.165 1.00 22.05 104 VAL A N 1
ATOM 702 C CA . VAL A 1 105 ? 5.471 -35.262 -9.795 1.00 22.69 104 VAL A CA 1
ATOM 703 C C . VAL A 1 105 ? 6.902 -34.983 -9.333 1.00 18.40 104 VAL A C 1
ATOM 704 O O . VAL A 1 105 ? 7.126 -34.518 -8.208 1.00 17.07 104 VAL A O 1
ATOM 708 N N . LEU A 1 106 ? 7.880 -35.241 -10.201 1.00 15.62 105 LEU A N 1
ATOM 709 C CA . LEU A 1 106 ? 9.267 -34.956 -9.847 1.00 18.50 105 LEU A CA 1
ATOM 710 C C . LEU A 1 106 ? 9.472 -33.481 -9.527 1.00 19.38 105 LEU A C 1
ATOM 711 O O . LEU A 1 106 ? 10.122 -33.143 -8.530 1.00 18.26 105 LEU A O 1
ATOM 716 N N . TRP A 1 107 ? 8.932 -32.603 -10.362 1.00 18.02 106 TRP A N 1
ATOM 717 C CA . TRP A 1 107 ? 9.060 -31.167 -10.111 1.00 17.76 106 TRP A CA 1
ATOM 718 C C . TRP A 1 107 ? 8.367 -30.783 -8.817 1.00 19.74 106 TRP A C 1
ATOM 719 O O . TRP A 1 107 ? 8.922 -30.039 -8.006 1.00 20.34 106 TRP A O 1
ATOM 730 N N . GLU A 1 108 ? 7.136 -31.256 -8.652 1.00 16.30 107 GLU A N 1
ATOM 731 C CA . GLU A 1 108 ? 6.323 -30.912 -7.485 1.00 20.98 107 GLU A CA 1
ATOM 732 C C . GLU A 1 108 ? 7.051 -31.277 -6.194 1.00 21.99 107 GLU A C 1
ATOM 733 O O . GLU A 1 108 ? 7.173 -30.452 -5.281 1.00 21.30 107 GLU A O 1
ATOM 739 N N . ASP A 1 109 ? 7.543 -32.512 -6.129 1.00 16.79 108 ASP A N 1
ATOM 740 C CA . ASP A 1 109 ? 8.247 -33.002 -4.938 1.00 18.26 108 ASP A CA 1
ATOM 741 C C . ASP A 1 109 ? 9.568 -32.265 -4.691 1.00 21.72 108 ASP A C 1
ATOM 742 O O . ASP A 1 109 ? 9.908 -31.954 -3.555 1.00 20.73 108 ASP A O 1
ATOM 747 N N . PHE A 1 110 ? 10.314 -31.995 -5.759 1.00 21.09 109 PHE A N 1
ATOM 748 C CA . PHE A 1 110 ? 11.585 -31.277 -5.669 1.00 19.93 109 PHE A CA 1
ATOM 749 C C . PHE A 1 110 ? 11.354 -29.892 -5.060 1.00 21.62 109 PHE A C 1
ATOM 750 O O . PHE A 1 110 ? 12.017 -29.505 -4.104 1.00 20.73 109 PHE A O 1
ATOM 758 N N . HIS A 1 111 ? 10.388 -29.158 -5.597 1.00 18.34 110 HIS A N 1
ATOM 759 C CA . HIS A 1 111 ? 10.038 -27.850 -5.064 1.00 19.98 110 HIS A CA 1
ATOM 760 C C . HIS A 1 111 ? 9.590 -27.932 -3.602 1.00 21.84 110 HIS A C 1
ATOM 761 O O . HIS A 1 111 ? 10.013 -27.134 -2.759 1.00 20.88 110 HIS A O 1
ATOM 768 N N . GLN A 1 112 ? 8.728 -28.891 -3.292 1.00 18.27 111 GLN A N 1
ATOM 769 C CA . GLN A 1 112 ? 8.211 -28.999 -1.929 1.00 21.42 111 GLN A CA 1
ATOM 770 C C . GLN A 1 112 ? 9.293 -29.380 -0.914 1.00 22.43 111 GLN A C 1
ATOM 771 O O . GLN A 1 112 ? 9.317 -28.850 0.202 1.00 23.76 111 GLN A O 1
ATOM 777 N N . LYS A 1 113 ? 10.189 -30.289 -1.290 1.00 17.78 112 LYS A N 1
ATOM 778 C CA . LYS A 1 113 ? 11.257 -30.670 -0.367 1.00 20.29 112 LYS A CA 1
ATOM 779 C C . LYS A 1 113 ? 12.215 -29.504 -0.085 1.00 25.51 112 LYS A C 1
ATOM 780 O O . LYS A 1 113 ? 12.715 -29.357 1.033 1.00 20.17 112 LYS A O 1
ATOM 784 N N . LEU A 1 114 ? 12.460 -28.670 -1.090 1.00 20.46 113 LEU A N 1
ATOM 785 C CA . LEU A 1 114 ? 13.239 -27.444 -0.888 1.00 22.61 113 LEU A CA 1
ATOM 786 C C . LEU A 1 114 ? 12.527 -26.470 0.050 1.00 22.50 113 LEU A C 1
ATOM 787 O O . LEU A 1 114 ? 13.165 -25.860 0.920 1.00 24.57 113 LEU A O 1
ATOM 792 N N . VAL A 1 115 ? 11.213 -26.325 -0.114 1.00 20.58 114 VAL A N 1
ATOM 793 C CA . VAL A 1 115 ? 10.420 -25.498 0.805 1.00 24.44 114 VAL A CA 1
ATOM 794 C C . VAL A 1 115 ? 10.511 -26.020 2.244 1.00 33.93 114 VAL A C 1
ATOM 795 O O . VAL A 1 115 ? 10.718 -25.244 3.184 1.00 29.79 114 VAL A O 1
ATOM 799 N N . ASP A 1 116 ? 10.379 -27.334 2.410 1.00 27.07 115 ASP A N 1
ATOM 800 C CA . ASP A 1 116 ? 10.294 -27.924 3.740 1.00 30.35 115 ASP A CA 1
ATOM 801 C C . ASP A 1 116 ? 11.653 -28.103 4.389 1.00 30.23 115 ASP A C 1
ATOM 802 O O . ASP A 1 116 ? 11.746 -28.318 5.594 1.00 36.46 115 ASP A O 1
ATOM 807 N N . GLU A 1 117 ? 12.715 -28.027 3.602 1.00 25.10 116 GLU A N 1
ATOM 808 C CA . GLU A 1 117 ? 14.037 -28.106 4.208 1.00 32.49 116 GLU A CA 1
ATOM 809 C C . GLU A 1 117 ? 14.773 -26.778 4.205 1.00 28.32 116 GLU A C 1
ATOM 810 O O . GLU A 1 117 ? 14.663 -26.023 5.167 1.00 31.35 116 GLU A O 1
ATOM 812 N N . SER A 1 118 ? 15.509 -26.489 3.136 1.00 29.79 117 SER A N 1
ATOM 813 C CA . SER A 1 118 ? 16.355 -25.300 3.104 1.00 29.80 117 SER A CA 1
ATOM 814 C C . SER A 1 118 ? 15.595 -24.006 3.422 1.00 31.32 117 SER A C 1
ATOM 815 O O . SER A 1 118 ? 16.061 -23.209 4.235 1.00 31.14 117 SER A O 1
ATOM 818 N N . LEU A 1 119 ? 14.419 -23.808 2.824 1.00 24.12 118 LEU A N 1
ATOM 819 C CA . LEU A 1 119 ? 13.668 -22.570 3.055 1.00 21.97 118 LEU A CA 1
ATOM 820 C C . LEU A 1 119 ? 13.147 -22.476 4.496 1.00 31.18 118 LEU A C 1
ATOM 821 O O . LEU A 1 119 ? 13.286 -21.434 5.150 1.00 26.45 118 LEU A O 1
ATOM 826 N N . LEU A 1 120 ? 12.549 -23.559 4.988 1.00 27.61 119 LEU A N 1
ATOM 827 C CA . LEU A 1 120 ? 12.005 -23.563 6.348 1.00 32.63 119 LEU A CA 1
ATOM 828 C C . LEU A 1 120 ? 13.094 -23.337 7.385 1.00 38.44 119 LEU A C 1
ATOM 829 O O . LEU A 1 120 ? 12.931 -22.539 8.311 1.00 35.84 119 LEU A O 1
ATOM 834 N N . THR A 1 121 ? 14.201 -24.048 7.220 1.00 32.48 120 THR A N 1
ATOM 835 C CA . THR A 1 121 ? 15.342 -23.921 8.106 1.00 37.16 120 THR A CA 1
ATOM 836 C C . THR A 1 121 ? 15.924 -22.502 8.102 1.00 42.76 120 THR A C 1
ATOM 837 O O . THR A 1 121 ? 16.301 -21.975 9.158 1.00 34.29 120 THR A O 1
ATOM 841 N N . LEU A 1 122 ? 16.001 -21.890 6.920 1.00 28.50 121 LEU A N 1
ATOM 842 C CA . LEU A 1 122 ? 16.463 -20.508 6.805 1.00 29.68 121 LEU A CA 1
ATOM 843 C C . LEU A 1 122 ? 15.491 -19.536 7.474 1.00 28.19 121 LEU A C 1
ATOM 844 O O . LEU A 1 122 ? 15.913 -18.587 8.147 1.00 28.20 121 LEU A O 1
ATOM 849 N N . ASP A 1 123 ? 14.194 -19.780 7.314 1.00 27.79 122 ASP A N 1
ATOM 850 C CA . ASP A 1 123 ? 13.187 -18.917 7.923 1.00 34.60 122 ASP A CA 1
ATOM 851 C C . ASP A 1 123 ? 13.235 -18.970 9.446 1.00 41.06 122 ASP A C 1
ATOM 852 O O . ASP A 1 123 ? 13.027 -17.959 10.116 1.00 36.49 122 ASP A O 1
ATOM 857 N N . THR A 1 124 ? 13.505 -20.151 9.992 1.00 37.56 123 THR A N 1
ATOM 858 C CA . THR A 1 124 ? 13.576 -20.310 11.442 1.00 47.36 123 THR A CA 1
ATOM 859 C C . THR A 1 124 ? 14.874 -19.712 11.995 1.00 41.81 123 THR A C 1
ATOM 860 O O . THR A 1 124 ? 14.871 -19.074 13.042 1.00 37.88 123 THR A O 1
ATOM 864 N N . TYR A 1 125 ? 15.975 -19.919 11.278 1.00 31.66 124 TYR A N 1
ATOM 865 C CA . TYR A 1 125 ? 17.252 -19.267 11.559 1.00 39.06 124 TYR A CA 1
ATOM 866 C C . TYR A 1 125 ? 17.127 -17.749 11.607 1.00 38.99 124 TYR A C 1
ATOM 867 O O . TYR A 1 125 ? 17.606 -17.124 12.545 1.00 33.37 124 TYR A O 1
ATOM 876 N N . LEU A 1 126 ? 16.493 -17.164 10.591 1.00 27.67 125 LEU A N 1
ATOM 877 C CA . LEU A 1 126 ? 16.261 -15.724 10.560 1.00 29.77 125 LEU A CA 1
ATOM 878 C C . LEU A 1 126 ? 15.295 -15.293 11.673 1.00 36.42 125 LEU A C 1
ATOM 879 O O . LEU A 1 126 ? 15.363 -14.156 12.165 1.00 30.42 125 LEU A O 1
ATOM 884 N N . GLY A 1 127 ? 14.417 -16.207 12.084 1.00 31.05 126 GLY A N 1
ATOM 885 C CA . GLY A 1 127 ? 13.428 -15.913 13.114 1.00 33.14 126 GLY A CA 1
ATOM 886 C C . GLY A 1 127 ? 13.987 -15.589 14.486 1.00 37.72 126 GLY A C 1
ATOM 887 O O . GLY A 1 127 ? 13.288 -15.010 15.327 1.00 38.62 126 GLY A O 1
ATOM 888 N N . GLN A 1 128 ? 15.235 -15.969 14.731 1.00 31.60 127 GLN A N 1
ATOM 889 C CA . GLN A 1 128 ? 15.856 -15.698 16.028 1.00 40.98 127 GLN A CA 1
ATOM 890 C C . GLN A 1 128 ? 16.418 -14.266 16.156 1.00 42.51 127 GLN A C 1
ATOM 891 O O . GLN A 1 128 ? 16.686 -13.781 17.265 1.00 36.68 127 GLN A O 1
ATOM 897 N N . PHE A 1 129 ? 16.571 -13.580 15.028 1.00 33.29 128 PHE A N 1
ATOM 898 C CA . PHE A 1 129 ? 17.161 -12.233 15.029 1.00 28.10 128 PHE A CA 1
ATOM 899 C C . PHE A 1 129 ? 16.351 -11.096 15.687 1.00 31.05 128 PHE A C 1
ATOM 900 O O . PHE A 1 129 ? 16.936 -10.261 16.384 1.00 31.75 128 PHE A O 1
ATOM 908 N N . PRO A 1 130 ? 15.026 -11.025 15.443 1.00 33.96 129 PRO A N 1
ATOM 909 C CA . PRO A 1 130 ? 14.333 -9.871 16.033 1.00 36.72 129 PRO A CA 1
ATOM 910 C C . PRO A 1 130 ? 14.368 -9.815 17.569 1.00 38.75 129 PRO A C 1
ATOM 911 O O . PRO A 1 130 ? 14.498 -8.719 18.118 1.00 37.73 129 PRO A O 1
ATOM 915 N N . ASP A 1 131 ? 14.274 -10.949 18.257 1.00 38.90 130 ASP A N 1
ATOM 916 C CA . ASP A 1 131 ? 14.353 -10.915 19.717 1.00 38.13 130 ASP A CA 1
ATOM 917 C C . ASP A 1 131 ? 15.726 -10.417 20.180 1.00 40.24 130 ASP A C 1
ATOM 918 O O . ASP A 1 131 ? 15.824 -9.625 21.123 1.00 38.26 130 ASP A O 1
ATOM 923 N N . ILE A 1 132 ? 16.781 -10.884 19.512 1.00 34.57 131 ILE A N 1
ATOM 924 C CA . ILE A 1 132 ? 18.135 -10.439 19.821 1.00 33.53 131 ILE A CA 1
ATOM 925 C C . ILE A 1 132 ? 18.270 -8.932 19.591 1.00 30.15 131 ILE A C 1
ATOM 926 O O . ILE A 1 132 ? 18.821 -8.230 20.436 1.00 26.08 131 ILE A O 1
ATOM 931 N N . LYS A 1 133 ? 17.744 -8.433 18.470 1.00 28.35 132 LYS A N 1
ATOM 932 C CA . LYS A 1 133 ? 17.791 -6.997 18.175 1.00 29.06 132 LYS A CA 1
ATOM 933 C C . LYS A 1 133 ? 17.101 -6.174 19.265 1.00 36.85 132 LYS A C 1
ATOM 934 O O . LYS A 1 133 ? 17.584 -5.104 19.652 1.00 35.82 132 LYS A O 1
ATOM 940 N N . ASN A 1 134 ? 15.982 -6.682 19.771 1.00 35.04 133 ASN A N 1
ATOM 941 C CA . ASN A 1 134 ? 15.275 -6.010 20.856 1.00 41.30 133 ASN A CA 1
ATOM 942 C C . ASN A 1 134 ? 16.073 -5.982 22.154 1.00 37.08 133 ASN A C 1
ATOM 943 O O . ASN A 1 134 ? 16.063 -4.985 22.871 1.00 36.64 133 ASN A O 1
ATOM 948 N N . ARG A 1 135 ? 16.773 -7.069 22.454 1.00 37.18 134 ARG A N 1
ATOM 949 C CA . ARG A 1 135 ? 17.573 -7.116 23.677 1.00 38.88 134 ARG A CA 1
ATOM 950 C C . ARG A 1 135 ? 18.851 -6.275 23.558 1.00 37.58 134 ARG A C 1
ATOM 951 O O . ARG A 1 135 ? 19.333 -5.724 24.544 1.00 33.20 134 ARG A O 1
ATOM 959 N N . ILE A 1 136 ? 19.387 -6.164 22.347 1.00 31.17 135 ILE A N 1
ATOM 960 C CA . ILE A 1 136 ? 20.488 -5.237 22.078 1.00 28.24 135 ILE A CA 1
ATOM 961 C C . ILE A 1 136 ? 20.038 -3.804 22.341 1.00 34.40 135 ILE A C 1
ATOM 962 O O . ILE A 1 136 ? 20.755 -3.023 22.968 1.00 29.96 135 ILE A O 1
ATOM 967 N N . ALA A 1 137 ? 18.836 -3.467 21.881 1.00 36.08 136 ALA A N 1
ATOM 968 C CA . ALA A 1 137 ? 18.269 -2.142 22.122 1.00 37.35 136 ALA A CA 1
ATOM 969 C C . ALA A 1 137 ? 18.125 -1.854 23.616 1.00 34.50 136 ALA A C 1
ATOM 970 O O . ALA A 1 137 ? 18.465 -0.760 24.089 1.00 31.27 136 ALA A O 1
ATOM 972 N N . LYS A 1 138 ? 17.619 -2.837 24.356 1.00 33.92 137 LYS A N 1
ATOM 973 C CA . LYS A 1 138 ? 17.457 -2.687 25.793 1.00 34.63 137 LYS A CA 1
ATOM 974 C C . LYS A 1 138 ? 18.799 -2.540 26.486 1.00 37.38 137 LYS A C 1
ATOM 975 O O . LYS A 1 138 ? 18.936 -1.741 27.407 1.00 32.14 137 LYS A O 1
ATOM 978 N N . ARG A 1 139 ? 19.793 -3.297 26.036 1.00 31.87 138 ARG A N 1
ATOM 979 C CA . ARG A 1 139 ? 21.118 -3.248 26.648 1.00 26.67 138 ARG A CA 1
ATOM 980 C C . ARG A 1 139 ? 21.707 -1.856 26.556 1.00 28.66 138 ARG A C 1
ATOM 981 O O . ARG A 1 139 ? 22.266 -1.353 27.531 1.00 28.68 138 ARG A O 1
ATOM 989 N N . SER A 1 140 ? 21.591 -1.240 25.381 1.00 27.18 139 SER A N 1
ATOM 990 C CA . SER A 1 140 ? 22.106 0.111 25.169 1.00 30.13 139 SER A CA 1
ATOM 991 C C . SER A 1 140 ? 21.501 1.110 26.146 1.00 31.55 139 SER A C 1
ATOM 992 O O . SER A 1 140 ? 22.219 1.900 26.760 1.00 33.83 139 SER A O 1
ATOM 995 N N . ARG A 1 141 ? 20.181 1.074 26.280 1.00 32.95 140 ARG A N 1
ATOM 996 C CA . ARG A 1 141 ? 19.486 1.980 27.187 1.00 42.02 140 ARG A CA 1
ATOM 997 C C . ARG A 1 141 ? 19.949 1.739 28.621 1.00 46.60 140 ARG A C 1
ATOM 998 O O . ARG A 1 141 ? 20.234 2.687 29.358 1.00 49.03 140 ARG A O 1
ATOM 1006 N N . LYS A 1 142 ? 20.044 0.468 29.007 1.00 37.57 141 LYS A N 1
ATOM 1007 C CA . LYS A 1 142 ? 20.468 0.115 30.360 1.00 32.83 141 LYS A CA 1
ATOM 1008 C C . LYS A 1 142 ? 21.923 0.489 30.625 1.00 28.01 141 LYS A C 1
ATOM 1009 O O . LYS A 1 142 ? 22.303 0.760 31.763 1.00 28.05 141 LYS A O 1
ATOM 1015 N N . LEU A 1 143 ? 22.743 0.504 29.579 1.00 28.55 142 LEU A N 1
ATOM 1016 C CA . LEU A 1 143 ? 24.125 0.959 29.714 1.00 25.42 142 LEU A CA 1
ATOM 1017 C C . LEU A 1 143 ? 24.195 2.462 29.979 1.00 26.85 142 LEU A C 1
ATOM 1018 O O . LEU A 1 143 ? 25.018 2.912 30.784 1.00 28.01 142 LEU A O 1
ATOM 1023 N N . VAL A 1 144 ? 23.339 3.240 29.313 1.00 29.53 143 VAL A N 1
ATOM 1024 C CA . VAL A 1 144 ? 23.298 4.683 29.573 1.00 30.95 143 VAL A CA 1
ATOM 1025 C C . VAL A 1 144 ? 22.925 4.950 31.041 1.00 33.37 143 VAL A C 1
ATOM 1026 O O . VAL A 1 144 ? 23.559 5.784 31.699 1.00 30.21 143 VAL A O 1
ATOM 1030 N N . ASP A 1 145 ? 21.924 4.233 31.560 1.00 28.35 144 ASP A N 1
ATOM 1031 C CA . ASP A 1 145 ? 21.530 4.387 32.965 1.00 33.46 144 ASP A CA 1
ATOM 1032 C C . ASP A 1 145 ? 22.666 3.994 33.915 1.00 27.60 144 ASP A C 1
ATOM 1033 O O . ASP A 1 145 ? 22.925 4.670 34.910 1.00 29.31 144 ASP A O 1
ATOM 1038 N N . TYR A 1 146 ? 23.328 2.886 33.604 1.00 24.25 145 TYR A N 1
ATOM 1039 C CA . TYR A 1 146 ? 24.443 2.385 34.409 1.00 23.06 145 TYR A CA 1
ATOM 1040 C C . TYR A 1 146 ? 25.607 3.381 34.389 1.00 27.28 145 TYR A C 1
ATOM 1041 O O . TYR A 1 146 ? 26.162 3.727 35.437 1.00 22.87 145 TYR A O 1
ATOM 1050 N N . ASP A 1 147 ? 25.958 3.854 33.195 1.00 22.00 146 ASP A N 1
ATOM 1051 C CA . ASP A 1 147 ? 26.960 4.911 33.042 1.00 27.71 146 ASP A CA 1
ATOM 1052 C C . ASP A 1 147 ? 26.636 6.130 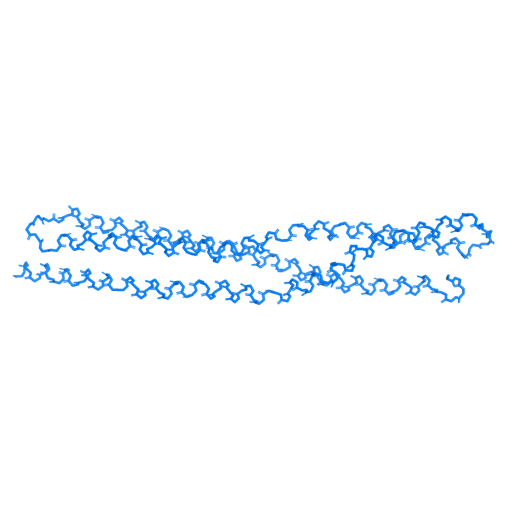33.898 1.00 27.80 146 ASP A C 1
ATOM 1053 O O . ASP A 1 147 ? 27.497 6.649 34.620 1.00 26.36 146 ASP A O 1
ATOM 1058 N N . SER A 1 148 ? 25.389 6.580 33.832 1.00 26.31 147 SER A N 1
ATOM 1059 C CA A SER A 1 148 ? 24.967 7.743 34.597 0.53 25.52 147 SER A CA 1
ATOM 1060 C CA B SER A 1 148 ? 24.973 7.746 34.593 0.47 25.77 147 SER A CA 1
ATOM 1061 C C . SER A 1 148 ? 25.094 7.501 36.096 1.00 31.30 147 SER A C 1
ATOM 1062 O O . SER A 1 148 ? 25.541 8.377 36.836 1.00 27.11 147 SER A O 1
ATOM 1067 N N . ALA A 1 149 ? 24.702 6.310 36.546 1.00 26.75 148 ALA A N 1
ATOM 1068 C CA . ALA A 1 149 ? 24.750 6.021 37.989 1.00 28.77 148 ALA A CA 1
ATOM 1069 C C . ALA A 1 149 ? 26.185 5.902 38.497 1.00 24.38 148 ALA A C 1
ATOM 1070 O O . ALA A 1 149 ? 26.494 6.304 39.618 1.00 26.02 148 ALA A O 1
ATOM 1072 N N . ARG A 1 150 ? 27.070 5.362 37.672 1.00 22.91 149 ARG A N 1
ATOM 1073 C CA . ARG A 1 150 ? 28.474 5.262 38.062 1.00 18.86 149 ARG A CA 1
ATOM 1074 C C . ARG A 1 150 ? 29.092 6.651 38.196 1.00 25.60 149 ARG A C 1
ATOM 1075 O O . ARG A 1 150 ? 29.781 6.930 39.174 1.00 22.37 149 ARG A O 1
ATOM 1083 N N . HIS A 1 151 ? 28.854 7.528 37.223 1.00 25.82 150 HIS A N 1
ATOM 1084 C CA . HIS A 1 151 ? 29.414 8.878 37.308 1.00 24.86 150 HIS A CA 1
ATOM 1085 C C . HIS A 1 151 ? 28.846 9.636 38.495 1.00 26.49 150 HIS A C 1
ATOM 1086 O O . HIS A 1 151 ? 29.557 10.389 39.161 1.00 26.40 150 HIS A O 1
ATOM 1093 N N . HIS A 1 152 ? 27.560 9.449 38.752 1.00 22.31 151 HIS A N 1
ATOM 1094 C CA . HIS A 1 152 ? 26.935 10.166 39.844 1.00 19.72 151 HIS A CA 1
ATOM 1095 C C . HIS A 1 152 ? 27.559 9.748 41.179 1.00 23.12 151 HIS A C 1
ATOM 1096 O O . HIS A 1 152 ? 27.836 10.592 42.035 1.00 24.98 151 HIS A O 1
ATOM 1103 N N . LEU A 1 153 ? 27.769 8.447 41.350 1.00 22.33 152 LEU A N 1
ATOM 1104 C CA . LEU A 1 153 ? 28.367 7.927 42.581 1.00 24.99 152 LEU A CA 1
ATOM 1105 C C . LEU A 1 153 ? 29.783 8.469 42.749 1.00 26.97 152 LEU A C 1
ATOM 1106 O O . LEU A 1 153 ? 30.161 8.890 43.851 1.00 25.32 152 LEU A O 1
ATOM 1111 N N . GLU A 1 154 ? 30.551 8.481 41.656 1.00 23.14 153 GLU A N 1
ATOM 1112 C CA . GLU A 1 154 ? 31.903 9.048 41.672 1.00 30.28 153 GLU A CA 1
ATOM 1113 C C . GLU A 1 154 ? 31.896 10.489 42.160 1.00 29.75 153 GLU A C 1
ATOM 1114 O O . GLU A 1 154 ? 32.732 10.882 42.967 1.00 32.03 153 GLU A O 1
ATOM 1120 N N . ALA A 1 155 ? 30.962 11.280 41.648 1.00 27.93 154 ALA A N 1
ATOM 1121 C CA . ALA A 1 155 ? 30.849 12.678 42.061 1.00 31.85 154 ALA A CA 1
ATOM 1122 C C . ALA A 1 155 ? 30.533 12.812 43.554 1.00 34.16 154 ALA A C 1
ATOM 1123 O O . ALA A 1 155 ? 31.156 13.605 44.263 1.00 35.67 154 ALA A O 1
ATOM 1125 N N . LEU A 1 156 ? 29.557 12.047 44.032 1.00 29.58 155 LEU A N 1
ATOM 1126 C CA . LEU A 1 156 ? 29.171 12.105 45.439 1.00 28.59 155 LEU A CA 1
ATOM 1127 C C . LEU A 1 156 ? 30.303 11.695 46.378 1.00 38.29 155 LEU A C 1
ATOM 1128 O O . LEU A 1 156 ? 30.440 12.250 47.471 1.00 31.96 155 LEU A O 1
ATOM 1133 N N . GLN A 1 157 ? 31.112 10.730 45.953 1.00 40.09 156 GLN A N 1
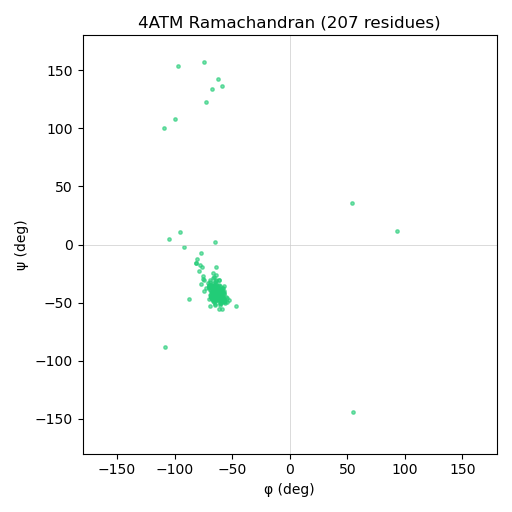ATOM 1134 C CA . GLN A 1 157 ? 32.147 10.175 46.818 1.00 41.83 156 GLN A CA 1
ATOM 1135 C C . GLN A 1 157 ? 33.357 11.097 46.967 1.00 43.59 156 GLN A C 1
ATOM 1136 O O . GLN A 1 157 ? 34.127 10.970 47.921 1.00 45.28 156 GLN A O 1
ATOM 1142 N N . SER A 1 158 ? 33.506 12.034 46.035 1.00 40.61 157 SER A N 1
ATOM 1143 C CA . SER A 1 158 ? 34.658 12.927 46.019 1.00 41.65 157 SER A CA 1
ATOM 1144 C C . SER A 1 158 ? 34.328 14.344 46.506 1.00 42.64 157 SER A C 1
ATOM 1145 O O . SER A 1 158 ? 35.186 15.228 46.480 1.00 50.08 157 SER A O 1
ATOM 1148 N N . SER A 1 159 ? 33.094 14.557 46.956 1.00 39.39 158 SER A N 1
ATOM 1149 C CA . SER A 1 159 ? 32.638 15.895 47.341 1.00 47.50 158 SER A CA 1
ATOM 1150 C C . SER A 1 159 ? 33.207 16.375 48.675 1.00 46.73 158 SER A C 1
ATOM 1151 O O . SER A 1 159 ? 33.617 15.563 49.512 1.00 45.56 158 SER A O 1
ATOM 1154 N N . LYS A 1 160 ? 33.241 17.697 48.853 1.00 56.80 159 LYS A N 1
ATOM 1155 C CA . LYS A 1 160 ? 33.663 18.315 50.110 1.00 74.59 159 LYS A CA 1
ATOM 1156 C C . LYS A 1 160 ? 32.736 17.899 51.247 1.00 74.97 159 LYS A C 1
ATOM 1157 O O . LYS A 1 160 ? 33.183 17.373 52.274 1.00 73.88 159 LYS A O 1
ATOM 1159 N N . ARG A 1 161 ? 31.442 18.149 51.056 1.00 67.52 160 ARG A N 1
ATOM 1160 C CA . ARG A 1 161 ? 30.423 17.640 51.966 1.00 66.66 160 ARG A CA 1
ATOM 1161 C C . ARG A 1 161 ? 30.269 16.136 51.755 1.00 57.59 160 ARG A C 1
ATOM 1162 O O . ARG A 1 161 ? 29.980 15.691 50.642 1.00 60.70 160 ARG A O 1
ATOM 1170 N N . LYS A 1 162 ? 30.462 15.354 52.814 1.00 55.20 161 LYS A N 1
ATOM 1171 C CA . LYS A 1 162 ? 30.200 13.915 52.741 1.00 54.02 161 LYS A CA 1
ATOM 1172 C C . LYS A 1 162 ? 28.834 13.588 53.354 1.00 51.74 161 LYS A C 1
ATOM 1173 O O . LYS A 1 162 ? 28.650 13.673 54.571 1.00 51.06 161 LYS A O 1
ATOM 1175 N N . ASP A 1 163 ? 27.876 13.237 52.499 1.00 42.80 162 ASP A N 1
ATOM 1176 C CA . ASP A 1 163 ? 26.490 13.024 52.916 1.00 43.00 162 ASP A CA 1
ATOM 1177 C C . ASP A 1 163 ? 26.213 11.528 52.836 1.00 38.05 162 ASP A C 1
ATOM 1178 O O . ASP A 1 163 ? 25.964 11.007 51.754 1.00 30.49 162 ASP A O 1
ATOM 1183 N N . GLU A 1 164 ? 26.247 10.838 53.974 1.00 39.12 163 GLU A N 1
ATOM 1184 C CA . GLU A 1 164 ? 26.177 9.378 53.946 1.00 39.35 163 GLU A CA 1
ATOM 1185 C C . GLU A 1 164 ? 24.858 8.803 53.4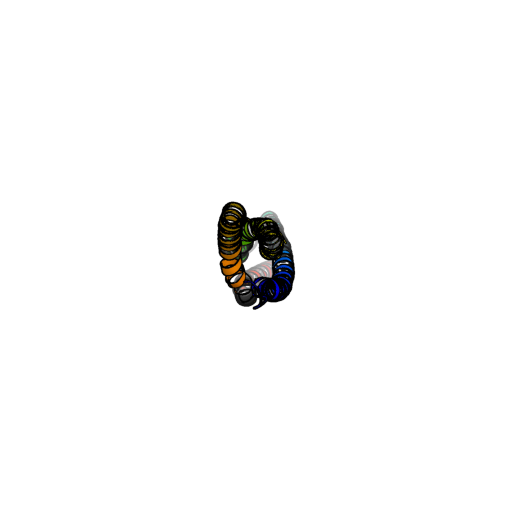11 1.00 31.78 163 GLU A C 1
ATOM 1186 O O . GLU A 1 164 ? 24.878 7.826 52.670 1.00 33.34 163 GLU A O 1
ATOM 1192 N N . SER A 1 165 ? 23.740 9.414 53.789 1.00 33.04 164 SER A N 1
ATOM 1193 C CA . SER A 1 165 ? 22.432 8.975 53.319 1.00 37.99 164 SER A CA 1
ATOM 1194 C C . SER A 1 165 ? 22.318 9.161 51.810 1.00 35.02 164 SER A C 1
ATOM 1195 O O . SER A 1 165 ? 21.697 8.352 51.120 1.00 32.97 164 SER A O 1
ATOM 1198 N N . ARG A 1 166 ? 22.922 10.231 51.305 1.00 31.82 165 ARG A N 1
ATOM 1199 C CA . ARG A 1 166 ? 22.913 10.514 49.876 1.00 29.48 165 ARG A CA 1
ATOM 1200 C C . ARG A 1 166 ? 23.780 9.511 49.125 1.00 27.44 165 ARG A C 1
ATOM 1201 O O . ARG A 1 166 ? 23.370 8.964 48.101 1.00 28.93 165 ARG A O 1
ATOM 1209 N N . ILE A 1 167 ? 24.982 9.274 49.641 1.00 30.23 166 ILE A N 1
ATOM 1210 C CA . ILE A 1 167 ? 25.907 8.311 49.030 1.00 29.99 166 ILE A CA 1
ATOM 1211 C C . ILE A 1 167 ? 25.316 6.904 49.034 1.00 31.80 166 ILE A C 1
ATOM 1212 O O . ILE A 1 167 ? 25.382 6.196 48.028 1.00 28.92 166 ILE A O 1
ATOM 1217 N N . SER A 1 168 ? 24.737 6.499 50.161 1.00 35.34 167 SER A N 1
ATOM 1218 C CA . SER A 1 168 ? 24.145 5.171 50.266 1.00 33.78 167 SER A CA 1
ATOM 1219 C C . SER A 1 168 ? 23.078 4.931 49.209 1.00 32.46 167 SER A C 1
ATOM 1220 O O . SER A 1 168 ? 23.014 3.852 48.621 1.00 35.37 167 SER A O 1
ATOM 1223 N N . LYS A 1 169 ? 22.236 5.929 48.968 1.00 33.28 168 LYS A N 1
ATOM 1224 C CA . LYS A 1 169 ? 21.181 5.776 47.977 1.00 33.06 168 LYS A CA 1
ATOM 1225 C C . LYS A 1 169 ? 21.788 5.699 46.579 1.00 28.44 168 LYS A C 1
ATOM 1226 O O . LYS A 1 169 ? 21.362 4.906 45.748 1.00 30.63 168 LYS A O 1
ATOM 1229 N N . ALA A 1 170 ? 22.802 6.514 46.326 1.00 28.21 169 ALA A N 1
ATOM 1230 C CA . ALA A 1 170 ? 23.478 6.480 45.029 1.00 29.38 169 ALA A CA 1
ATOM 1231 C C . ALA A 1 170 ? 24.185 5.149 44.810 1.00 28.39 169 ALA A C 1
ATOM 1232 O O . ALA A 1 170 ? 24.322 4.679 43.672 1.00 28.09 169 ALA A O 1
ATOM 1234 N N . GLU A 1 171 ? 24.665 4.559 45.903 1.00 30.83 170 GLU A N 1
ATOM 1235 C CA . GLU A 1 171 ? 25.287 3.232 45.860 1.00 29.70 170 GLU A CA 1
ATOM 1236 C C . GLU A 1 171 ? 24.271 2.182 45.464 1.00 35.20 170 GLU A C 1
ATOM 1237 O O . GLU A 1 171 ? 24.571 1.301 44.665 1.00 35.24 170 GLU A O 1
ATOM 1243 N N . GLU A 1 172 ? 23.074 2.254 46.045 1.00 33.46 171 GLU A N 1
ATOM 1244 C CA . GLU A 1 172 ? 22.005 1.317 45.705 1.00 38.57 171 GLU A CA 1
ATOM 1245 C C . GLU A 1 172 ? 21.628 1.467 44.244 1.00 34.92 171 GLU A C 1
ATOM 1246 O O . GLU A 1 172 ? 21.467 0.475 43.530 1.00 33.95 171 GLU A O 1
ATOM 1252 N N . GLU A 1 173 ? 21.481 2.714 43.802 1.00 28.08 172 GLU A N 1
ATOM 1253 C CA . GLU A 1 173 ? 21.105 2.987 42.414 1.00 27.97 172 GLU A CA 1
ATOM 1254 C C . GLU A 1 173 ? 22.184 2.499 41.437 1.00 32.99 172 GLU A C 1
ATOM 1255 O O . GLU A 1 173 ? 21.870 1.907 40.404 1.00 33.65 172 GLU A O 1
ATOM 1261 N N . PHE A 1 174 ? 23.449 2.736 41.776 1.00 32.23 173 PHE A N 1
ATOM 1262 C CA . PHE A 1 174 ? 24.572 2.233 40.978 1.00 26.88 173 PHE A CA 1
ATOM 1263 C C . PHE A 1 174 ? 24.558 0.703 40.927 1.00 33.40 173 PHE A C 1
ATOM 1264 O O . PHE A 1 174 ? 24.700 0.114 39.858 1.00 30.42 173 PHE A O 1
ATOM 1272 N N . GLN A 1 175 ? 24.384 0.062 42.082 1.00 33.05 174 GLN A N 1
ATOM 1273 C CA . GLN A 1 175 ? 24.388 -1.402 42.148 1.00 32.62 174 GLN A CA 1
ATOM 1274 C C . GLN A 1 175 ? 23.255 -2.007 41.334 1.00 37.07 174 GLN A C 1
ATOM 1275 O O . GLN A 1 175 ? 23.440 -3.005 40.630 1.00 36.99 174 GLN A O 1
ATOM 1281 N N . LYS A 1 176 ? 22.080 -1.397 41.424 1.00 42.14 175 LYS A N 1
ATOM 1282 C CA . LYS A 1 176 ? 20.937 -1.854 40.637 1.00 42.89 175 LYS A CA 1
ATOM 1283 C C . LYS A 1 176 ? 21.120 -1.643 39.132 1.00 36.32 175 LYS A C 1
ATOM 1284 O O . LYS A 1 176 ? 20.894 -2.563 38.349 1.00 37.30 175 LYS A O 1
ATOM 1289 N N . ALA A 1 177 ? 21.532 -0.446 38.721 1.00 31.61 176 ALA A N 1
ATOM 1290 C CA . ALA A 1 177 ? 21.709 -0.165 37.291 1.00 32.71 176 ALA A CA 1
ATOM 1291 C C . ALA A 1 177 ? 22.759 -1.087 36.683 1.00 33.21 176 ALA A C 1
ATOM 1292 O O . ALA A 1 177 ? 22.650 -1.511 35.520 1.00 31.53 176 ALA A O 1
ATOM 1294 N N . GLN A 1 178 ? 23.777 -1.400 37.478 1.00 32.51 177 GLN A N 1
ATOM 1295 C CA . GLN A 1 178 ? 24.837 -2.305 37.054 1.00 31.00 177 GLN A CA 1
ATOM 1296 C C . GLN A 1 178 ? 24.304 -3.714 36.878 1.00 33.64 177 GLN A C 1
ATOM 1297 O O . GLN A 1 178 ? 24.599 -4.383 35.887 1.00 33.43 177 GLN A O 1
ATOM 1303 N N . LYS A 1 179 ? 23.529 -4.170 37.857 1.00 29.43 178 LYS A N 1
ATOM 1304 C CA . LYS A 1 179 ? 22.957 -5.508 37.813 1.00 32.09 178 LYS A CA 1
ATOM 1305 C C . LYS A 1 179 ? 22.085 -5.672 36.572 1.00 30.88 178 LYS A C 1
ATOM 1306 O O . LYS A 1 179 ? 22.232 -6.646 35.820 1.00 37.38 178 LYS A O 1
ATOM 1310 N N . VAL A 1 180 ? 21.200 -4.700 36.352 1.00 35.40 179 VAL A N 1
ATOM 1311 C CA . VAL A 1 180 ? 20.269 -4.711 35.220 1.00 36.88 179 VAL A CA 1
ATOM 1312 C C . VAL A 1 180 ? 20.992 -4.683 33.873 1.00 45.91 179 VAL A C 1
ATOM 1313 O O . VAL A 1 180 ? 20.633 -5.418 32.950 1.00 46.10 179 VAL A O 1
ATOM 1317 N N . PHE A 1 181 ? 22.001 -3.827 33.755 1.00 31.28 180 PHE A N 1
ATOM 1318 C CA . PHE A 1 181 ? 22.811 -3.816 32.545 1.00 31.25 180 PHE A CA 1
ATOM 1319 C C . PHE A 1 181 ? 23.501 -5.160 32.323 1.00 33.48 180 PHE A C 1
ATOM 1320 O O . PHE A 1 181 ? 23.429 -5.724 31.221 1.00 32.00 180 PHE A O 1
ATOM 1328 N N . GLU A 1 182 ? 24.176 -5.665 33.358 1.00 31.34 181 GLU A N 1
ATOM 1329 C CA . GLU A 1 182 ? 24.980 -6.881 33.220 1.00 39.48 181 GLU A CA 1
ATOM 1330 C C . GLU A 1 182 ? 24.151 -8.125 32.947 1.00 44.22 181 GLU A C 1
ATOM 1331 O O . GLU A 1 182 ? 24.661 -9.090 32.381 1.00 45.45 181 GLU A O 1
ATOM 1337 N N . GLU A 1 183 ? 22.881 -8.107 33.339 1.00 38.81 182 GLU A N 1
ATOM 1338 C CA . GLU A 1 183 ? 21.977 -9.191 32.958 1.00 47.51 182 GLU A CA 1
ATOM 1339 C C . GLU A 1 183 ? 21.891 -9.294 31.440 1.00 49.49 182 GLU A C 1
ATOM 1340 O O . GLU A 1 183 ? 22.154 -10.356 30.865 1.00 50.94 182 GLU A O 1
ATOM 1346 N N . PHE A 1 184 ? 21.530 -8.185 30.795 1.00 41.99 183 PHE A N 1
ATOM 1347 C CA . PHE A 1 184 ? 21.453 -8.137 29.336 1.00 38.38 183 PHE A CA 1
ATOM 1348 C C . PHE A 1 184 ? 22.812 -8.371 28.692 1.00 36.37 183 PHE A C 1
ATOM 1349 O O . PHE A 1 184 ? 22.922 -9.077 27.688 1.00 40.91 183 PHE A O 1
ATOM 1357 N N . ASN A 1 185 ? 23.842 -7.773 29.276 1.00 29.93 184 ASN A N 1
ATOM 1358 C CA . ASN A 1 185 ? 25.175 -7.798 28.696 1.00 27.02 184 ASN A CA 1
ATOM 1359 C C . ASN A 1 185 ? 25.809 -9.192 28.632 1.00 37.97 184 ASN A C 1
ATOM 1360 O O . ASN A 1 185 ? 26.269 -9.616 27.564 1.00 31.29 184 ASN A O 1
ATOM 1365 N N . VAL A 1 186 ? 25.838 -9.912 29.755 1.00 38.13 185 VAL A N 1
ATOM 1366 C CA . VAL A 1 186 ? 26.502 -11.222 29.752 1.00 35.35 185 VAL A CA 1
ATOM 1367 C C . VAL A 1 186 ? 25.833 -12.238 28.826 1.00 34.72 185 VAL A C 1
ATOM 1368 O O . VAL A 1 186 ? 26.521 -13.080 28.239 1.00 36.11 185 VAL A O 1
ATOM 1372 N N . ASP A 1 187 ? 24.507 -12.172 28.698 1.00 26.25 186 ASP A N 1
ATOM 1373 C CA . ASP A 1 187 ? 23.799 -13.083 27.799 1.00 30.14 186 ASP A CA 1
ATOM 1374 C C . ASP A 1 187 ? 24.186 -12.799 26.353 1.00 30.85 186 ASP A C 1
ATOM 1375 O O . ASP A 1 187 ? 24.531 -13.711 25.604 1.00 31.03 186 ASP A O 1
ATOM 1380 N N . LEU A 1 188 ? 24.125 -11.532 25.964 1.00 27.29 187 LEU A N 1
ATOM 1381 C CA . LEU A 1 188 ? 24.432 -11.157 24.579 1.00 27.03 187 LEU A CA 1
ATOM 1382 C C . LEU A 1 188 ? 25.919 -11.327 24.262 1.00 24.53 187 LEU A C 1
ATOM 1383 O O . LEU A 1 188 ? 26.283 -11.621 23.125 1.00 24.35 187 LEU A O 1
ATOM 1388 N N . GLN A 1 189 ? 26.778 -11.158 25.267 1.00 24.35 188 GLN A N 1
ATOM 1389 C CA . GLN A 1 189 ? 28.215 -11.382 25.091 1.00 23.78 188 GLN A CA 1
ATOM 1390 C C . GLN A 1 189 ? 28.473 -12.836 24.758 1.00 26.72 188 GLN A C 1
ATOM 1391 O O . GLN A 1 189 ? 29.479 -13.167 24.121 1.00 26.05 188 GLN A O 1
ATOM 1397 N N . GLU A 1 190 ? 27.566 -13.708 25.196 1.00 28.86 189 GLU A N 1
ATOM 1398 C CA . GLU A 1 190 ? 27.651 -15.127 24.877 1.00 36.77 189 GLU A CA 1
ATOM 1399 C C . GLU A 1 190 ? 26.949 -15.417 23.555 1.00 32.29 189 GLU A C 1
ATOM 1400 O O . GLU A 1 190 ? 27.493 -16.113 22.697 1.00 29.73 189 GLU A O 1
ATOM 1406 N N . GLU A 1 191 ? 25.740 -14.885 23.405 1.00 29.65 190 GLU A N 1
ATOM 1407 C CA . GLU A 1 191 ? 24.870 -15.236 22.289 1.00 32.28 190 GLU A CA 1
ATOM 1408 C C . GLU A 1 191 ? 25.342 -14.728 20.937 1.00 29.77 190 GLU A C 1
ATOM 1409 O O . GLU A 1 191 ? 25.151 -15.391 19.921 1.00 25.61 190 GLU A O 1
ATOM 1415 N N . LEU A 1 192 ? 25.918 -13.537 20.907 1.00 23.66 191 LEU A N 1
ATOM 1416 C CA . LEU A 1 192 ? 26.287 -12.951 19.617 1.00 23.26 191 LEU A CA 1
ATOM 1417 C C . LEU A 1 192 ? 27.444 -13.700 18.945 1.00 22.36 191 LEU A C 1
ATOM 1418 O O . LEU A 1 192 ? 27.312 -14.105 17.786 1.00 22.07 191 LEU A O 1
ATOM 1423 N N . PRO A 1 193 ? 28.578 -13.905 19.655 1.00 22.42 192 PRO A N 1
ATOM 1424 C CA . PRO A 1 193 ? 29.630 -14.694 19.000 1.00 23.56 192 PRO A CA 1
ATOM 1425 C C . PRO A 1 193 ? 29.241 -16.141 18.701 1.00 24.85 192 PRO A C 1
ATOM 1426 O O . PRO A 1 193 ? 29.734 -16.732 17.729 1.00 23.98 192 PRO A O 1
ATOM 1430 N N . SER A 1 194 ? 28.385 -16.724 19.531 1.00 24.69 193 SER A N 1
ATOM 1431 C CA A SER A 1 194 ? 27.913 -18.079 19.282 0.55 26.40 193 SER A CA 1
ATOM 1432 C CA B SER A 1 194 ? 27.914 -18.079 19.290 0.45 26.33 193 SER A CA 1
ATOM 1433 C C . SER A 1 194 ? 27.070 -18.133 18.019 1.00 20.67 193 SER A C 1
ATOM 1434 O O . SER A 1 194 ? 27.248 -19.017 17.181 1.00 24.79 193 SER A O 1
ATOM 1439 N N . LEU A 1 195 ? 26.150 -17.184 17.884 1.00 20.96 194 LEU A N 1
ATOM 1440 C CA . LEU A 1 195 ? 25.317 -17.107 16.688 1.00 24.25 194 LEU A CA 1
ATOM 1441 C C . LEU A 1 195 ? 26.199 -16.890 15.460 1.00 26.96 194 LEU A C 1
ATOM 1442 O O . LEU A 1 195 ? 25.973 -17.497 14.408 1.00 21.81 194 LEU A O 1
ATOM 1447 N N . TRP A 1 196 ? 27.222 -16.052 15.601 1.00 22.93 195 TRP A N 1
ATOM 1448 C CA . TRP A 1 196 ? 28.156 -15.802 14.498 1.00 22.29 195 TRP A CA 1
ATOM 1449 C C . TRP A 1 196 ? 28.893 -17.080 14.105 1.00 27.63 195 TRP A C 1
ATOM 1450 O O . TRP A 1 196 ? 29.053 -17.381 12.917 1.00 22.74 195 TRP A O 1
ATOM 1461 N N . SER A 1 197 ? 29.319 -17.848 15.104 1.00 22.62 196 SER A N 1
ATOM 1462 C CA . SER A 1 197 ? 29.992 -19.120 14.863 1.00 30.35 196 SER A CA 1
ATOM 1463 C C . SER A 1 197 ? 29.130 -20.131 14.120 1.00 24.12 196 SER A C 1
ATOM 1464 O O . SER A 1 197 ? 29.656 -20.962 13.374 1.00 29.76 196 SER A O 1
ATOM 1467 N N . ARG A 1 198 ? 27.817 -20.067 14.327 1.00 25.78 197 ARG A N 1
ATOM 1468 C CA . ARG A 1 198 ? 26.881 -21.024 13.714 1.00 28.84 197 ARG A CA 1
ATOM 1469 C C . ARG A 1 198 ? 26.612 -20.737 12.244 1.00 37.86 197 ARG A C 1
ATOM 1470 O O . ARG A 1 198 ? 25.937 -21.517 11.566 1.00 32.70 197 ARG A O 1
ATOM 1478 N N . ARG A 1 199 ? 27.130 -19.605 11.774 1.00 26.77 198 ARG A N 1
ATOM 1479 C CA A ARG A 1 199 ? 27.011 -19.192 10.378 0.53 32.75 198 ARG A CA 1
ATOM 1480 C CA B ARG A 1 199 ? 26.992 -19.195 10.374 0.47 32.29 198 ARG A CA 1
ATOM 1481 C C . ARG A 1 199 ? 27.361 -20.299 9.395 1.00 30.79 198 ARG A C 1
ATOM 1482 O O . ARG A 1 199 ? 26.568 -20.627 8.504 1.00 31.75 198 ARG A O 1
ATOM 1497 N N . VAL A 1 200 ? 28.567 -20.850 9.545 1.00 30.54 199 VAL A N 1
ATOM 1498 C CA A VAL A 1 200 ? 29.072 -21.874 8.617 0.14 33.77 199 VAL A CA 1
ATOM 1499 C CA B VAL A 1 200 ? 29.062 -21.841 8.606 0.86 33.44 199 VAL A CA 1
ATOM 1500 C C . VAL A 1 200 ? 28.146 -23.071 8.545 1.00 36.13 199 VAL A C 1
ATOM 1501 O O . VAL A 1 200 ? 27.781 -23.520 7.454 1.00 28.73 199 VAL A O 1
ATOM 1508 N N . GLY A 1 201 ? 27.761 -23.589 9.710 1.00 27.55 200 GLY A N 1
ATOM 1509 C CA . GLY A 1 201 ? 26.928 -24.781 9.765 1.00 34.19 200 GLY A CA 1
ATOM 1510 C C . GLY A 1 201 ? 25.610 -24.518 9.073 1.00 32.97 200 GLY A C 1
ATOM 1511 O O . GLY A 1 201 ? 25.042 -25.383 8.397 1.00 29.89 200 GLY A O 1
ATOM 1512 N N . PHE A 1 202 ? 25.119 -23.298 9.220 1.00 31.47 201 PHE A N 1
ATOM 1513 C CA . PHE A 1 202 ? 23.867 -22.965 8.586 1.00 29.26 201 PHE A CA 1
ATOM 1514 C C . PHE A 1 202 ? 23.980 -22.919 7.061 1.00 29.47 201 PHE A C 1
ATOM 1515 O O . PHE A 1 202 ? 23.098 -23.431 6.364 1.00 26.95 201 PHE A O 1
ATOM 1523 N N . TYR A 1 203 ? 25.037 -22.290 6.544 1.00 22.97 202 TYR A N 1
ATOM 1524 C CA . TYR A 1 203 ? 25.256 -22.251 5.092 1.00 26.89 202 TYR A CA 1
ATOM 1525 C C . TYR A 1 203 ? 25.529 -23.644 4.541 1.00 24.59 202 TYR A C 1
ATOM 1526 O O . TYR A 1 203 ? 25.041 -24.001 3.470 1.00 22.36 202 TYR A O 1
ATOM 1535 N N . VAL A 1 204 ? 26.323 -24.423 5.267 1.00 20.99 203 VAL A N 1
ATOM 1536 C CA . VAL A 1 204 ? 26.650 -25.785 4.843 1.00 22.13 203 VAL A CA 1
ATOM 1537 C C . VAL A 1 204 ? 25.388 -26.627 4.697 1.00 26.90 203 VAL A C 1
ATOM 1538 O O . VAL A 1 204 ? 25.196 -27.311 3.687 1.00 21.60 203 VAL A O 1
ATOM 1542 N N . ASN A 1 205 ? 24.524 -26.581 5.703 1.00 22.04 204 ASN A N 1
ATOM 1543 C CA . ASN A 1 205 ? 23.305 -27.385 5.682 1.00 27.63 204 ASN A CA 1
ATOM 1544 C C . ASN A 1 205 ? 22.298 -26.900 4.641 1.00 20.66 204 ASN A C 1
ATOM 1545 O O . ASN A 1 205 ? 21.606 -27.703 4.018 1.00 23.36 204 ASN A O 1
ATOM 1550 N N . THR A 1 206 ? 22.227 -25.590 4.436 1.00 19.78 205 THR A N 1
ATOM 1551 C CA . THR A 1 206 ? 21.351 -25.041 3.396 1.00 19.15 205 THR A CA 1
ATOM 1552 C C . THR A 1 206 ? 21.768 -25.582 2.031 1.00 21.84 205 THR A C 1
ATOM 1553 O O . THR A 1 206 ? 20.946 -26.116 1.271 1.00 21.37 205 THR A O 1
ATOM 1557 N N . PHE A 1 207 ? 23.049 -25.445 1.720 1.00 17.78 206 PHE A N 1
ATOM 1558 C CA . PHE A 1 207 ? 23.517 -25.847 0.403 1.00 18.90 206 PHE A CA 1
ATOM 1559 C C . PHE A 1 207 ? 23.716 -27.346 0.236 1.00 19.67 206 PHE A C 1
ATOM 1560 O O . PHE A 1 207 ? 23.666 -27.838 -0.893 1.00 21.02 206 PHE A O 1
ATOM 1568 N N . LYS A 1 208 ? 23.911 -28.084 1.333 1.00 16.38 207 LYS A N 1
ATOM 1569 C CA . LYS A 1 208 ? 23.843 -29.543 1.238 1.00 17.23 207 LYS A CA 1
ATOM 1570 C C . LYS A 1 208 ? 22.438 -29.955 0.811 1.00 19.87 207 LYS A C 1
ATOM 1571 O O . LYS A 1 208 ? 22.257 -30.862 -0.012 1.00 19.59 207 LYS A O 1
ATOM 1577 N N . ASN A 1 209 ? 21.434 -29.307 1.395 1.00 18.35 208 ASN A N 1
ATOM 1578 C CA . ASN A 1 209 ? 20.048 -29.652 1.087 1.00 21.17 208 ASN A CA 1
ATOM 1579 C C . ASN A 1 209 ? 19.726 -29.300 -0.358 1.00 17.79 208 ASN A C 1
ATOM 1580 O O . ASN A 1 209 ? 19.187 -30.126 -1.090 1.00 20.08 208 ASN A O 1
ATOM 1585 N N . VAL A 1 210 ? 20.086 -28.090 -0.775 1.00 18.32 209 VAL A N 1
ATOM 1586 C CA . VAL A 1 210 ? 19.810 -27.672 -2.144 1.00 20.67 209 VAL A CA 1
ATOM 1587 C C . VAL A 1 210 ? 20.510 -28.601 -3.137 1.00 21.37 209 VAL A C 1
ATOM 1588 O O . VAL A 1 210 ? 19.879 -29.121 -4.062 1.00 17.42 209 VAL A O 1
ATOM 1592 N N . SER A 1 211 ? 21.801 -28.837 -2.931 1.00 18.65 210 SER A N 1
ATOM 1593 C CA . SER A 1 211 ? 22.582 -29.598 -3.910 1.00 17.42 210 SER A CA 1
ATOM 1594 C C . SER A 1 211 ? 22.217 -31.077 -3.954 1.00 18.20 210 SER A C 1
ATOM 1595 O O . SER A 1 211 ? 22.184 -31.671 -5.026 1.00 16.63 210 SER A O 1
ATOM 1598 N N . SER A 1 212 ? 21.927 -31.683 -2.807 1.00 15.47 211 SER A N 1
ATOM 1599 C CA . SER A 1 212 ? 21.550 -33.097 -2.812 1.00 18.25 211 SER A CA 1
ATOM 1600 C C . SER A 1 212 ? 20.193 -33.327 -3.483 1.00 20.12 211 SER A C 1
ATOM 1601 O O . SER A 1 212 ? 20.019 -34.288 -4.227 1.00 17.70 211 SER A O 1
ATOM 1604 N N . LEU A 1 213 ? 19.221 -32.469 -3.191 1.00 22.84 212 LEU A N 1
ATOM 1605 C CA . LEU A 1 213 ? 17.885 -32.600 -3.796 1.00 21.63 212 LEU A CA 1
ATOM 1606 C C . LEU A 1 213 ? 17.958 -32.352 -5.288 1.00 21.34 212 LEU A C 1
ATOM 1607 O O . LEU A 1 213 ? 17.317 -33.052 -6.092 1.00 19.86 212 LEU A O 1
ATOM 1612 N N . GLU A 1 214 ? 18.736 -31.353 -5.672 1.00 18.75 213 GLU A N 1
ATOM 1613 C CA A GLU A 1 214 ? 18.950 -31.024 -7.080 0.48 23.69 213 GLU A CA 1
ATOM 1614 C CA B GLU A 1 214 ? 18.855 -31.074 -7.083 0.52 23.49 213 GLU A CA 1
ATOM 1615 C C . GLU A 1 214 ? 19.586 -32.186 -7.831 1.00 19.92 213 GLU A C 1
ATOM 1616 O O . GLU A 1 214 ? 19.163 -32.555 -8.920 1.00 17.43 213 GLU A O 1
ATOM 1627 N N . ALA A 1 215 ? 20.650 -32.734 -7.249 1.00 17.72 214 ALA A N 1
ATOM 1628 C CA . ALA A 1 215 ? 21.387 -33.829 -7.900 1.00 16.71 214 ALA A CA 1
ATOM 1629 C C . ALA A 1 215 ? 20.466 -34.998 -8.183 1.00 19.20 214 ALA A C 1
ATOM 1630 O O . ALA A 1 215 ? 20.491 -35.584 -9.254 1.00 19.56 214 ALA A O 1
ATOM 1632 N N . LYS A 1 216 ? 19.661 -35.352 -7.194 1.00 14.40 215 LYS A N 1
ATOM 1633 C CA . LYS A 1 216 ? 18.742 -36.477 -7.309 1.00 19.30 215 LYS A CA 1
ATOM 1634 C C . LYS A 1 216 ? 17.658 -36.188 -8.349 1.00 21.13 215 LYS A C 1
ATOM 1635 O O . LYS A 1 216 ? 17.306 -37.050 -9.165 1.00 17.34 215 LYS A O 1
ATOM 1641 N N . PHE A 1 217 ? 17.136 -34.970 -8.321 1.00 17.50 216 PHE A N 1
ATOM 1642 C CA . PHE A 1 217 ? 16.114 -34.557 -9.276 1.00 16.16 216 PHE A CA 1
ATOM 1643 C C . PHE A 1 217 ? 16.616 -34.651 -10.715 1.00 21.34 216 PHE A C 1
ATOM 1644 O O . PHE A 1 217 ? 15.949 -35.215 -11.598 1.00 20.51 216 PHE A O 1
ATOM 1652 N N . HIS A 1 218 ? 17.789 -34.090 -10.961 1.00 15.70 217 HIS A N 1
ATOM 1653 C CA . HIS A 1 218 ? 18.365 -34.147 -12.308 1.00 16.82 217 HIS A CA 1
ATOM 1654 C C . HIS A 1 218 ? 18.573 -35.577 -12.790 1.00 22.77 217 HIS A C 1
ATOM 1655 O O . HIS A 1 218 ? 18.309 -35.884 -13.956 1.00 20.48 217 HIS A O 1
ATOM 1662 N N . LYS A 1 219 ? 19.039 -36.462 -11.908 1.00 17.82 218 LYS A N 1
ATOM 1663 C CA . LYS A 1 219 ? 19.213 -37.864 -12.292 1.00 16.73 218 LYS A CA 1
ATOM 1664 C C . LYS A 1 219 ? 17.882 -38.537 -12.652 1.00 25.97 218 LYS A C 1
ATOM 1665 O O . LYS A 1 219 ? 17.795 -39.276 -13.637 1.00 21.50 218 LYS A O 1
ATOM 1671 N N . GLU A 1 220 ? 16.842 -38.284 -11.861 1.00 18.95 219 GLU A N 1
ATOM 1672 C CA . GLU A 1 220 ? 15.562 -38.952 -12.065 1.00 21.77 219 GLU A CA 1
ATOM 1673 C C . GLU A 1 220 ? 14.835 -38.425 -13.285 1.00 18.17 219 GLU A C 1
ATOM 1674 O O . GLU A 1 220 ? 14.196 -39.194 -14.010 1.00 19.27 219 GLU A O 1
ATOM 1680 N N . ILE A 1 221 ? 14.929 -37.124 -13.529 1.00 17.94 220 ILE A N 1
ATOM 1681 C CA . ILE A 1 221 ? 14.213 -36.575 -14.678 1.00 20.81 220 ILE A CA 1
ATOM 1682 C C . ILE A 1 221 ? 14.898 -36.921 -16.003 1.00 19.42 220 ILE A C 1
ATOM 1683 O O . ILE A 1 221 ? 14.231 -37.025 -17.036 1.00 18.88 220 ILE A O 1
ATOM 1688 N N . ALA A 1 222 ? 16.210 -37.136 -15.978 1.00 17.61 221 ALA A N 1
ATOM 1689 C CA . ALA A 1 222 ? 16.913 -37.582 -17.191 1.00 17.68 221 ALA A CA 1
ATOM 1690 C C . ALA A 1 222 ? 16.324 -38.890 -17.721 1.00 21.78 221 ALA A C 1
ATOM 1691 O O . ALA A 1 222 ? 16.224 -39.083 -18.938 1.00 17.17 221 ALA A O 1
ATOM 1693 N N . VAL A 1 223 ? 15.926 -39.787 -16.817 1.00 18.53 222 VAL A N 1
ATOM 1694 C CA . VAL A 1 223 ? 15.317 -41.045 -17.234 1.00 16.49 222 VAL A CA 1
ATOM 1695 C C . VAL A 1 223 ? 14.074 -40.786 -18.079 1.00 18.04 222 VAL A C 1
ATOM 1696 O O . VAL A 1 223 ? 13.833 -41.464 -19.085 1.00 15.86 222 VAL A O 1
ATOM 1700 N N . LEU A 1 224 ? 13.288 -39.799 -17.672 1.00 18.96 223 LEU A N 1
ATOM 1701 C CA . LEU A 1 224 ? 12.030 -39.520 -18.358 1.00 17.83 223 LEU A CA 1
ATOM 1702 C C . LEU A 1 224 ? 12.269 -38.787 -19.671 1.00 18.06 223 LEU A C 1
ATOM 1703 O O . LEU A 1 224 ? 11.522 -38.982 -20.643 1.00 19.33 223 LEU A O 1
ATOM 1708 N N . CYS A 1 225 ? 13.289 -37.937 -19.705 1.00 15.21 224 CYS A N 1
ATOM 1709 C CA . CYS A 1 225 ? 13.669 -37.291 -20.957 1.00 16.42 224 CYS A CA 1
ATOM 1710 C C . CYS A 1 225 ? 14.086 -38.362 -21.946 1.00 18.16 224 CYS A C 1
ATOM 1711 O O . CYS A 1 225 ? 13.765 -38.282 -23.120 1.00 15.17 224 CYS A O 1
ATOM 1714 N N . HIS A 1 226 ? 14.847 -39.348 -21.484 1.00 16.40 225 HIS A N 1
ATOM 1715 C CA . HIS A 1 226 ? 15.249 -40.444 -22.368 1.00 15.86 225 HIS A CA 1
ATOM 1716 C C . HIS A 1 226 ? 14.044 -41.246 -22.830 1.00 18.57 225 HIS A C 1
ATOM 1717 O O . HIS A 1 226 ? 14.017 -41.743 -23.955 1.00 17.58 225 HIS A O 1
ATOM 1724 N N . LYS A 1 227 ? 13.064 -41.435 -21.953 1.00 14.86 226 LYS A N 1
ATOM 1725 C CA A LYS A 1 227 ? 11.861 -42.167 -22.350 0.57 15.18 226 LYS A CA 1
ATOM 1726 C CA B LYS A 1 227 ? 11.848 -42.149 -22.331 0.43 16.42 226 LYS A CA 1
ATOM 1727 C C . LYS A 1 227 ? 11.123 -41.410 -23.453 1.00 20.36 226 LYS A C 1
ATOM 1728 O O . LYS A 1 227 ? 10.658 -42.017 -24.417 1.00 18.74 226 LYS A O 1
ATOM 1739 N N . LEU A 1 228 ? 11.021 -40.090 -23.324 1.00 16.33 227 LEU A N 1
ATOM 1740 C CA . LEU A 1 228 ? 10.360 -39.306 -24.372 1.00 16.08 227 LEU A CA 1
ATOM 1741 C C . LEU A 1 228 ? 11.124 -39.424 -25.695 1.00 16.95 227 LEU A C 1
ATOM 1742 O O . LEU A 1 228 ? 10.514 -39.610 -26.755 1.00 18.49 227 LEU A O 1
ATOM 1747 N N . TYR A 1 229 ? 12.448 -39.346 -25.639 1.00 16.12 228 TYR A N 1
ATOM 1748 C CA . TYR A 1 229 ? 13.252 -39.470 -26.858 1.00 15.38 228 TYR A CA 1
ATOM 1749 C C . TYR A 1 229 ? 13.013 -40.806 -27.542 1.00 20.52 228 TYR A C 1
ATOM 1750 O O . TYR A 1 229 ? 12.844 -40.878 -28.773 1.00 18.29 228 TYR A O 1
ATOM 1759 N N . GLU A 1 230 ? 13.005 -41.862 -26.735 1.00 16.22 229 GLU A N 1
ATOM 1760 C CA . GLU A 1 230 ? 12.713 -43.215 -27.214 1.00 15.44 229 GLU A CA 1
ATOM 1761 C C . GLU A 1 230 ? 11.345 -43.302 -27.885 1.00 19.91 229 GLU A C 1
ATOM 1762 O O . GLU A 1 230 ? 11.219 -43.908 -28.957 1.00 20.37 229 GLU A O 1
ATOM 1768 N N . VAL A 1 231 ? 10.319 -42.722 -27.260 1.00 17.81 230 VAL A N 1
ATOM 1769 C CA . VAL A 1 231 ? 8.972 -42.758 -27.826 1.00 20.57 230 VAL A CA 1
ATOM 1770 C C . VAL A 1 231 ? 8.930 -42.011 -29.156 1.00 25.91 230 VAL A C 1
ATOM 1771 O O . VAL A 1 231 ? 8.355 -42.491 -30.142 1.00 22.47 230 VAL A O 1
ATOM 1775 N N . MET A 1 232 ? 9.557 -40.842 -29.193 1.00 19.38 231 MET A N 1
ATOM 1776 C CA . MET A 1 232 ? 9.599 -40.055 -30.427 1.00 16.58 231 MET A CA 1
ATOM 1777 C C . MET A 1 232 ? 10.350 -40.789 -31.537 1.00 22.45 231 MET A C 1
ATOM 1778 O O . MET A 1 232 ? 9.968 -40.711 -32.708 1.00 23.64 231 MET A O 1
ATOM 1783 N N . THR A 1 233 ? 11.407 -41.500 -31.168 1.00 18.55 232 THR A N 1
ATOM 1784 C CA . THR A 1 233 ? 12.163 -42.298 -32.132 1.00 23.39 232 THR A CA 1
ATOM 1785 C C . THR A 1 233 ? 11.257 -43.357 -32.750 1.00 28.88 232 THR A C 1
ATOM 1786 O O . THR A 1 233 ? 11.242 -43.543 -33.972 1.00 25.14 232 THR A O 1
ATOM 1790 N N . LYS A 1 234 ? 10.484 -44.038 -31.910 1.00 22.48 233 LYS A N 1
ATOM 1791 C CA . LYS A 1 234 ? 9.602 -45.098 -32.394 1.00 24.06 233 LYS A CA 1
ATOM 1792 C C . LYS A 1 234 ? 8.444 -44.533 -33.192 1.00 29.86 233 LYS A C 1
ATOM 1793 O O . LYS A 1 234 ? 8.026 -45.136 -34.182 1.00 26.87 233 LYS A O 1
ATOM 1799 N N . LEU A 1 235 ? 7.929 -43.375 -32.780 1.00 21.21 234 LEU A N 1
ATOM 1800 C CA . LEU A 1 235 ? 6.892 -42.695 -33.565 1.00 22.71 234 LEU A CA 1
ATOM 1801 C C . LEU A 1 235 ? 7.447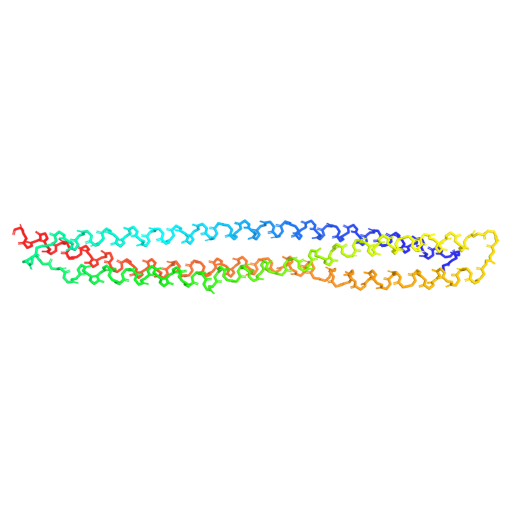 -42.316 -34.943 1.00 29.26 234 LEU A C 1
ATOM 1802 O O . LEU A 1 235 ? 6.778 -42.509 -35.973 1.00 27.19 234 LEU A O 1
ATOM 1807 N N . GLY A 1 236 ? 8.672 -41.790 -34.957 1.00 23.62 235 GLY A N 1
ATOM 1808 C CA . GLY A 1 236 ? 9.346 -41.436 -36.204 1.00 28.81 235 GLY A CA 1
ATOM 1809 C C . GLY A 1 236 ? 9.520 -42.642 -37.119 1.00 30.12 235 GLY A C 1
ATOM 1810 O O . GLY A 1 236 ? 9.270 -42.552 -38.332 1.00 31.22 235 GLY A O 1
ATOM 1811 N N . ASP A 1 237 ? 9.926 -43.767 -36.531 1.00 24.19 236 ASP A N 1
ATOM 1812 C CA . ASP A 1 237 ? 10.145 -45.015 -37.262 1.00 29.08 236 ASP A CA 1
ATOM 1813 C C . ASP A 1 237 ? 8.837 -45.560 -37.828 1.00 36.89 236 ASP A C 1
ATOM 1814 O O . ASP A 1 237 ? 8.792 -46.074 -38.950 1.00 35.18 236 ASP A O 1
ATOM 1819 N N . GLN A 1 238 ? 7.779 -45.481 -37.025 1.00 29.98 237 GLN A N 1
ATOM 1820 C CA . GLN A 1 238 ? 6.459 -45.959 -37.429 1.00 34.80 237 GLN A CA 1
ATOM 1821 C C . GLN A 1 238 ? 6.006 -45.264 -38.710 1.00 43.14 237 GLN A C 1
ATOM 1822 O O . GLN A 1 238 ? 5.437 -45.892 -39.608 1.00 38.92 237 GLN A O 1
ATOM 1828 N N . HIS A 1 239 ? 6.286 -43.968 -38.796 1.00 36.85 238 HIS A N 1
ATOM 1829 C CA . HIS A 1 239 ? 5.857 -43.166 -39.936 1.00 47.62 238 HIS A CA 1
ATOM 1830 C C . HIS A 1 239 ? 6.933 -43.021 -41.022 1.00 53.87 238 HIS A C 1
ATOM 1831 O O . HIS A 1 239 ? 6.787 -42.228 -41.952 1.00 58.83 238 HIS A O 1
ATOM 1838 N N . ALA A 1 240 ? 8.002 -43.804 -40.898 1.00 54.34 239 ALA A N 1
ATOM 1839 C CA . ALA A 1 240 ? 8.957 -43.987 -41.984 1.00 67.30 239 ALA A CA 1
ATOM 1840 C C . ALA A 1 240 ? 8.489 -45.142 -42.866 1.00 71.62 239 ALA A C 1
ATOM 1841 O O . ALA A 1 240 ? 7.870 -46.094 -42.380 1.00 71.92 239 ALA A O 1
#

Solvent-accessible surface area: 13598 Å² total; per-residue (Å²): 58,74,114,66,42,76,10,79,97,47,9,138,41,20,94,86,105,37,99,84,1,84,115,52,19,83,55,7,92,76,1,40,63,61,0,46,136,24,25,139,96,11,126,43,83,9,68,63,9,59,40,118,6,90,61,37,77,130,132,25,78,58,44,40,135,91,11,84,128,104,71,86,8,101,111,53,0,97,97,7,15,86,101,16,36,85,31,24,82,76,13,30,84,78,0,42,83,30,2,23,99,64,0,50,84,19,22,51,59,1,75,82,10,97,94,48,25,62,53,4,52,136,67,34,96,48,3,61,66,16,23,91,83,5,25,60,17,54,93,54,96,194,77,59,118,89,134,19,51,63,4,67,118,98,10,102,129,16,42,96,44,7,50,100,58,5,83,75,0,49,106,50,6,42,35,0,63,82,117,57,94,35,18,57,67,88,3,111,131,33,13,61,67,35,38,66,110,9,110,140,68,24,42,95,17,77,131,78,48,165,59,2,60,62,86,25,44,94,91,110,117

Nearest PDB structures (foldseek):
  4atm-assembly1_A-2  TM=1.005E+00  e=2.715E-29  Homo sapiens
  2fic-assembly3_B  TM=9.571E-01  e=9.249E-19  Homo sapiens
  4avm-assembly1_A-2  TM=8.743E-01  e=5.174E-17  Homo sapiens
  4i1q-assembly1_B  TM=8.908E-01  e=7.915E-15  Homo sapiens
  2q13-assembly1_A-2  TM=7.779E-01  e=1.506E-04  Homo sapiens

CATH classification: 1.20.1270.60

Radius of gyration: 32.31 Å; Cα contacts (8 Å, |Δi|>4): 135; chains: 1; bounding box: 47×64×96 Å

Foldseek 3Di:
DPPVCVLVVVVVVVVVLVVVVVVLVVLLVVLLVVLVVVLVVLVVVLVVLVVVLVVLLVVLVVVLVVDDPPFFQSVVSVVLSVVLSVLSVVLSVLLCVFLNVLSVVLSVVPPVLVVLVVVLVVLVVQLVVLSVVLVVQSPDPDNDPVVNVVSVVSNVVSVVSNVVSVVVCVPVSVVSSVCSVVSVVRSVVSNVVSVVVSVVVSVVSVVSVVVRVVVSVVVVD

GO terms:
  GO:0008021 synaptic vesicle (C, TAS)
  GO:0015629 actin cytoskeleton (C, TAS)
  GO:0006897 endocytosis (P, TAS)
  GO:0007268 chemical synaptic transmission (P, TAS)
  GO:0005543 phospholipid binding (F, IDA)
  GO:0031256 leading edge membrane (C, IDA)
  GO:0005829 cytosol (C, TAS)
  GO:0005515 protein binding (F, IPI)
  GO:0005829 cytosol (C, IDA)

Organism: Homo sapiens (NCBI:txid9606)

Secondary structure (DSSP, 8-state):
-GGG-HHHHHHHHHHHHHHHHHHHHHHHHHHHHHHHHHHHHHHHHHHHHHHHHHHHHHHHHHHHHH--TTSTTHHHHHHHHHHHHHHHHHHHHHHIIIIIHHHHHHHHTHHHHHHHHHHHHHHHHHHHHHHHHHHHHHT-SS--HHHHHHHHHHHHHHHHHHHHHHHHHHHHHHHHHHTHHHHHHHHHHHHHHHHHHHHHHHHHHHHHHHHHHHHHHHHT-